Protein AF-A0A7S4DAY1-F1 (afdb_monomer_lite)

Radius of gyration: 30.3 Å; chains: 1; bounding box: 77×39×113 Å

Foldseek 3Di:
DDDDDDDPDDCDDDPDDDPPVVVVVVVVVLVVVLVVLLPPAPVVLVVQLVPDVVSVVSSVPPQVSLCSNCCVQANNDPFQAALQNPHGDPGSSRNSVNVCVQCVVDDSVLRRVLRVVVVVVLVVCVVPPVVLNVFWAGADHPVVQVVVCVVVVHDDDRSVNSNSRHTVGGNDPVVVVVVVVVVVVVVVVVVVVVVVVVD

Secondary structure (DSSP, 8-state):
--PPP----S-------TTHHHHHHHHHHHHHHHHHHTTS-HHHHHHHHHT-HHHHHHHHT-HHHHHHHHHHHT---SS-B-TTSSSBPSSHHHHHHHHHHHTTTS-HHHHHHHHHHHHHHHHHHHHH-HHHHHHBPPPPPHHHHHHHHHHHT-PPPHHHHHHHTT---B--HHHHHHHHHHHHHHHHHHHHHHHHHH-

Sequence (199 aa):
KKPPKGMAEFLDPDPLGGSATNALSVDVHKTSFTQALGFAESRDVVSTMLSHSKIYEVVGNKDSLWQKCLSADFLTLPTPLMPDRATPAASYREAWLAWKQSFSAYAAQDIQLILKAWETLETWAEEHIPAVMESLRPGASEEELDDAEEKLGVEFPPALRLIYRIHDGQDLLVDRLRDAHRGLAAAAAALRAREERVR

pLDDT: mean 84.53, std 17.82, range [29.34, 97.69]

Organism: Heterosigma akashiwo (NCBI:txid2829)

InterPro domains:
  IPR018958 Knr4/Smi1-like domain [PF09346] (139-176)
  IPR037883 Knr4/Smi1-like domain superfamily [SSF160631] (117-172)

Structure (mmCIF, N/CA/C/O backbone):
data_AF-A0A7S4DAY1-F1
#
_entry.id   AF-A0A7S4DAY1-F1
#
loop_
_atom_site.group_PDB
_atom_site.id
_atom_site.type_symbol
_atom_site.label_atom_id
_atom_site.label_alt_id
_atom_site.label_comp_id
_atom_site.label_asym_id
_atom_site.label_entity_id
_atom_site.label_seq_id
_atom_site.pdbx_PDB_ins_code
_atom_site.Cartn_x
_atom_site.Cartn_y
_atom_site.Cartn_z
_atom_site.occupancy
_atom_site.B_iso_or_equiv
_atom_site.auth_seq_id
_atom_site.auth_comp_id
_atom_site.auth_asym_id
_atom_site.auth_atom_id
_atom_site.pdbx_PDB_model_num
ATOM 1 N N . LYS A 1 1 ? -56.769 21.889 61.164 1.00 40.16 1 LYS A N 1
ATOM 2 C CA . LYS A 1 1 ? -55.515 21.442 61.822 1.00 40.16 1 LYS A CA 1
ATOM 3 C C . LYS A 1 1 ? -54.357 21.776 60.892 1.00 40.16 1 LYS A C 1
ATOM 5 O O . LYS A 1 1 ? -54.376 21.333 59.755 1.00 40.16 1 LYS A O 1
ATOM 10 N N . LYS A 1 2 ? -53.444 22.634 61.345 1.00 36.44 2 LYS A N 1
ATOM 11 C CA . LYS A 1 2 ? -52.283 23.173 60.619 1.00 36.44 2 LYS A CA 1
ATOM 12 C C . LYS A 1 2 ? -51.031 22.709 61.384 1.00 36.44 2 LYS A C 1
ATOM 14 O O . LYS A 1 2 ? -51.113 22.739 62.613 1.00 36.44 2 LYS A O 1
ATOM 19 N N . PRO A 1 3 ? -49.928 22.280 60.746 1.00 36.47 3 PRO A N 1
ATOM 20 C CA . PRO A 1 3 ? -48.676 22.043 61.456 1.00 36.47 3 PRO A CA 1
ATOM 21 C C . PRO A 1 3 ? -47.862 23.350 61.593 1.00 36.47 3 PRO A C 1
ATOM 23 O O . PRO A 1 3 ? -48.129 24.317 60.867 1.00 36.47 3 PRO A O 1
ATOM 26 N N . PRO A 1 4 ? -46.938 23.420 62.569 1.00 40.75 4 PRO A N 1
ATOM 27 C CA . PRO A 1 4 ? -46.343 24.666 63.047 1.00 40.75 4 PRO A CA 1
ATOM 28 C C . PRO A 1 4 ? -45.188 25.166 62.166 1.00 40.75 4 PRO A C 1
ATOM 30 O O . PRO A 1 4 ? -44.483 24.389 61.529 1.00 40.75 4 PRO A O 1
ATOM 33 N N . LYS A 1 5 ? -44.991 26.490 62.165 1.00 39.50 5 LYS A N 1
ATOM 34 C CA . LYS A 1 5 ? -43.798 27.171 61.642 1.00 39.50 5 LYS A CA 1
ATOM 35 C C . LYS A 1 5 ? -42.772 27.308 62.768 1.00 39.50 5 LYS A C 1
ATOM 37 O O . LYS A 1 5 ? -43.136 27.814 63.826 1.00 39.50 5 LYS A O 1
ATOM 42 N N . GLY A 1 6 ? -41.514 26.965 62.493 1.00 36.31 6 GLY A N 1
ATOM 43 C CA . GLY A 1 6 ? -40.371 27.424 63.288 1.00 36.31 6 GLY A CA 1
ATOM 44 C C . GLY A 1 6 ? -39.309 26.365 63.562 1.00 36.31 6 GLY A C 1
ATOM 45 O O . GLY A 1 6 ? -39.223 25.885 64.680 1.00 36.31 6 GLY A O 1
ATOM 46 N N . MET A 1 7 ? -38.504 26.039 62.551 1.00 29.34 7 MET A N 1
ATOM 47 C CA . MET A 1 7 ? -37.058 25.806 62.680 1.00 29.34 7 MET A CA 1
ATOM 48 C C . MET A 1 7 ? -36.481 25.838 61.263 1.00 29.34 7 MET A C 1
ATOM 50 O O . MET A 1 7 ? -36.222 24.824 60.628 1.00 29.34 7 MET A O 1
ATOM 54 N N . ALA A 1 8 ? -36.413 27.055 60.725 1.00 42.22 8 ALA A N 1
ATOM 55 C CA . ALA A 1 8 ? -35.468 27.367 59.674 1.00 42.22 8 ALA A CA 1
ATOM 56 C C . ALA A 1 8 ? -34.143 27.643 60.380 1.00 42.22 8 ALA A C 1
ATOM 58 O O . ALA A 1 8 ? -33.992 28.706 60.967 1.00 42.22 8 ALA A O 1
ATOM 59 N N . GLU A 1 9 ? -33.240 26.672 60.376 1.00 43.53 9 GLU A N 1
ATOM 60 C CA . GLU A 1 9 ? -31.802 26.923 60.390 1.00 43.53 9 GLU A CA 1
ATOM 61 C C . GLU A 1 9 ? -31.088 25.631 59.989 1.00 43.53 9 GLU A C 1
ATOM 63 O O . GLU A 1 9 ? -31.425 24.556 60.476 1.00 43.53 9 GLU A O 1
ATOM 68 N N . PHE A 1 10 ? -30.133 25.770 59.070 1.00 40.53 10 PHE A N 1
ATOM 69 C CA . PHE A 1 10 ? -29.390 24.722 58.364 1.00 40.53 10 PHE A CA 1
ATOM 70 C C . PHE A 1 10 ? -30.135 23.953 57.270 1.00 40.53 10 PHE A C 1
ATOM 72 O O . PHE A 1 10 ? -30.477 22.790 57.439 1.00 40.53 10 PHE A O 1
ATOM 79 N N . LEU A 1 11 ? -30.309 24.592 56.110 1.00 35.81 11 LEU A N 1
ATOM 80 C CA . LEU A 1 11 ? -29.918 24.043 54.799 1.00 35.81 11 LEU A CA 1
ATOM 81 C C . LEU A 1 11 ? -30.388 25.004 53.705 1.00 35.81 11 LEU A C 1
ATOM 83 O O . LEU A 1 11 ? -31.489 24.884 53.185 1.00 35.81 11 LEU A O 1
ATOM 87 N N . ASP A 1 12 ? -29.535 25.973 53.393 1.00 35.34 12 ASP A N 1
ATOM 88 C CA . ASP A 1 12 ? -29.400 26.539 52.052 1.00 35.34 12 ASP A CA 1
ATOM 89 C C . ASP A 1 12 ? -28.048 27.264 51.989 1.00 35.34 12 ASP A C 1
ATOM 91 O O . ASP A 1 12 ? -27.651 27.889 52.977 1.00 35.34 12 ASP A O 1
ATOM 95 N N . PRO A 1 13 ? -27.375 27.322 50.836 1.00 45.28 13 PRO A N 1
ATOM 96 C CA . PRO A 1 13 ? -27.235 26.316 49.787 1.00 45.28 13 PRO A CA 1
ATOM 97 C C . PRO A 1 13 ? -25.739 25.985 49.602 1.00 45.28 13 PRO A C 1
ATOM 99 O O . PRO A 1 13 ? -24.899 26.870 49.738 1.00 45.28 13 PRO A O 1
ATOM 102 N N . ASP A 1 14 ? -25.375 24.757 49.227 1.00 35.38 14 ASP A N 1
ATOM 103 C CA . ASP A 1 14 ? -24.086 24.569 48.543 1.00 35.38 14 ASP A CA 1
ATOM 104 C C . ASP A 1 14 ? -24.329 24.776 47.037 1.00 35.38 14 ASP A C 1
ATOM 106 O O . ASP A 1 14 ? -25.031 23.973 46.418 1.00 35.38 14 ASP A O 1
ATOM 110 N N . PRO A 1 15 ? -23.788 25.839 46.406 1.00 39.62 15 PRO A N 1
ATOM 111 C CA . PRO A 1 15 ? -23.958 26.109 44.982 1.00 39.62 15 PRO A CA 1
ATOM 112 C C . PRO A 1 15 ? -22.852 25.456 44.134 1.00 39.62 15 PRO A C 1
ATOM 114 O O . PRO A 1 15 ? -22.575 25.886 43.016 1.00 39.62 15 PRO A O 1
ATOM 117 N N . LEU A 1 16 ? -22.201 24.408 44.638 1.00 40.75 16 LEU A N 1
ATOM 118 C CA . LEU A 1 16 ? -21.058 23.770 43.993 1.00 40.75 16 LEU A CA 1
ATOM 119 C C . LEU A 1 16 ? -21.312 22.266 43.859 1.00 40.75 16 LEU A C 1
ATOM 121 O O . LEU A 1 16 ? -21.130 21.518 44.811 1.00 40.75 16 LEU A O 1
ATOM 125 N N . GLY A 1 17 ? -21.703 21.792 42.670 1.00 37.53 17 GLY A N 1
ATOM 126 C CA . GLY A 1 17 ? -21.622 20.344 42.415 1.00 37.53 17 GLY A CA 1
ATOM 127 C C . GLY A 1 17 ? -22.414 19.745 41.255 1.00 37.53 17 GLY A C 1
ATOM 128 O O . GLY A 1 17 ? -22.205 18.576 40.948 1.00 37.53 17 GLY A O 1
ATOM 129 N N . GLY A 1 18 ? -23.296 20.492 40.586 1.00 37.38 18 GLY A N 1
ATOM 130 C CA . GLY A 1 18 ? -24.222 19.907 39.599 1.00 37.38 18 GLY A CA 1
ATOM 131 C C . GLY A 1 18 ? -23.693 19.711 38.169 1.00 37.38 18 GLY A C 1
ATOM 132 O O . GLY A 1 18 ? -24.344 19.039 37.373 1.00 37.38 18 GLY A O 1
ATOM 133 N N . SER A 1 19 ? -22.542 20.290 37.813 1.00 46.06 19 SER A N 1
ATOM 134 C CA . SER A 1 19 ? -22.058 20.290 36.418 1.00 46.06 19 SER A CA 1
ATOM 135 C C . SER A 1 19 ? -20.856 19.363 36.195 1.00 46.06 19 SER A C 1
ATOM 137 O O . SER A 1 19 ? -20.825 18.598 35.233 1.00 46.06 19 SER A O 1
ATOM 139 N N . ALA A 1 20 ? -19.898 19.349 37.128 1.00 40.53 20 ALA A N 1
ATOM 140 C CA . ALA A 1 20 ? -18.662 18.580 36.973 1.00 40.53 20 ALA A CA 1
ATOM 141 C C . ALA A 1 20 ? -18.867 17.062 37.117 1.00 40.53 20 ALA A C 1
ATOM 143 O O . ALA A 1 20 ? -18.254 16.291 36.390 1.00 40.53 20 ALA A O 1
ATOM 144 N N . THR A 1 21 ? -19.749 16.617 38.013 1.00 40.09 21 THR A N 1
ATOM 145 C CA . THR A 1 21 ? -20.004 15.187 38.272 1.00 40.09 21 THR A CA 1
ATOM 146 C C . THR A 1 21 ? -20.741 14.509 37.117 1.00 40.09 21 THR A C 1
ATOM 148 O O . THR A 1 21 ? -20.373 13.405 36.721 1.00 40.09 21 THR A O 1
ATOM 151 N N . ASN A 1 22 ? -21.716 15.194 36.510 1.00 46.50 22 ASN A N 1
ATOM 152 C CA . ASN A 1 22 ? -22.400 14.717 35.307 1.00 46.50 22 ASN A CA 1
ATOM 153 C C . ASN A 1 22 ? -21.480 14.721 34.082 1.00 46.50 22 ASN A C 1
ATOM 155 O O . ASN A 1 22 ? -21.504 13.762 33.316 1.00 46.50 22 ASN A O 1
ATOM 159 N N . ALA A 1 23 ? -20.644 15.749 33.907 1.00 43.56 23 ALA A N 1
ATOM 160 C CA . ALA A 1 23 ? -19.656 15.776 32.829 1.00 43.56 23 ALA A CA 1
ATOM 161 C C . ALA A 1 23 ? -18.636 14.633 32.972 1.00 43.56 23 ALA A C 1
ATOM 163 O O . ALA 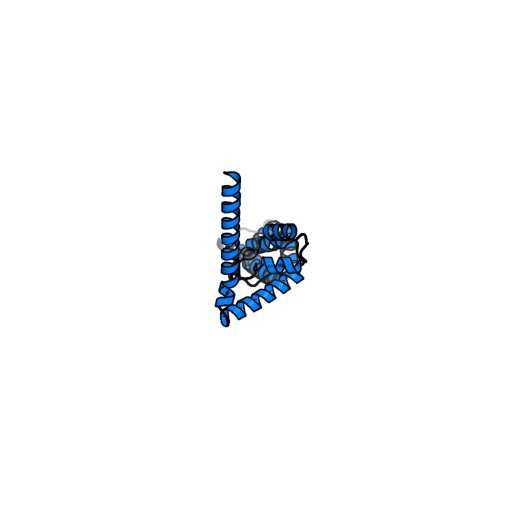A 1 23 ? -18.441 13.870 32.031 1.00 43.56 23 ALA A O 1
ATOM 164 N N . LEU A 1 24 ? -18.082 14.436 34.175 1.00 41.16 24 LEU A N 1
ATOM 165 C CA . LEU A 1 24 ? -17.156 13.340 34.475 1.00 41.16 24 LEU A CA 1
ATOM 166 C C . LEU A 1 24 ? -17.804 11.962 34.277 1.00 41.16 24 LEU A C 1
ATOM 168 O O . LEU A 1 24 ? -17.176 11.084 33.698 1.00 41.16 24 LEU A O 1
ATOM 172 N N . SER A 1 25 ? -19.060 11.760 34.695 1.00 47.97 25 SER A N 1
ATOM 173 C CA . SER A 1 25 ? -19.789 10.505 34.455 1.00 47.97 25 SER A CA 1
ATOM 174 C C . SER A 1 25 ? -19.999 10.258 32.959 1.00 47.97 25 SER A C 1
ATOM 176 O O . SER A 1 25 ? -19.663 9.185 32.460 1.00 47.97 25 SER A O 1
ATOM 178 N N . VAL A 1 26 ? -20.477 11.260 32.218 1.00 60.34 26 VAL A N 1
ATOM 179 C CA . VAL A 1 26 ? -20.685 11.172 30.766 1.00 60.34 26 VAL A CA 1
ATOM 180 C C . VAL A 1 26 ? -19.369 10.900 30.030 1.00 60.34 26 VAL A C 1
ATOM 182 O O . VAL A 1 26 ? -19.345 10.087 29.106 1.00 60.34 26 VAL A O 1
ATOM 185 N N . ASP A 1 27 ? -18.264 11.512 30.449 1.00 62.62 27 ASP A N 1
ATOM 186 C CA . ASP A 1 27 ? -16.951 11.320 29.831 1.00 62.62 27 ASP A CA 1
ATOM 187 C C . ASP A 1 27 ? -16.312 9.969 30.188 1.00 62.62 27 ASP A C 1
ATOM 189 O O . ASP A 1 27 ? -15.689 9.336 29.327 1.00 62.62 27 ASP A O 1
ATOM 193 N N . VAL A 1 28 ? -16.544 9.452 31.400 1.00 62.88 28 VAL A N 1
ATOM 194 C CA . VAL A 1 28 ? -16.190 8.072 31.770 1.00 62.88 28 VAL A CA 1
ATOM 195 C C . VAL A 1 28 ? -16.985 7.077 30.921 1.00 62.88 28 VAL A C 1
ATOM 197 O O . VAL A 1 28 ? -16.392 6.165 30.347 1.00 62.88 28 VAL A O 1
ATOM 200 N N . HIS A 1 29 ? -18.292 7.287 30.731 1.00 75.06 29 HIS A N 1
ATOM 201 C CA . HIS A 1 29 ? -19.118 6.421 29.883 1.00 75.06 29 HIS A CA 1
ATOM 202 C C . HIS A 1 29 ? -18.681 6.442 28.409 1.00 75.06 29 HIS A C 1
ATOM 204 O O . HIS A 1 29 ? -18.592 5.379 27.795 1.00 75.06 29 HIS A O 1
ATOM 210 N N . LYS A 1 30 ? -18.333 7.610 27.846 1.00 78.12 30 LYS A N 1
ATOM 211 C CA . LYS A 1 30 ? -17.757 7.712 26.48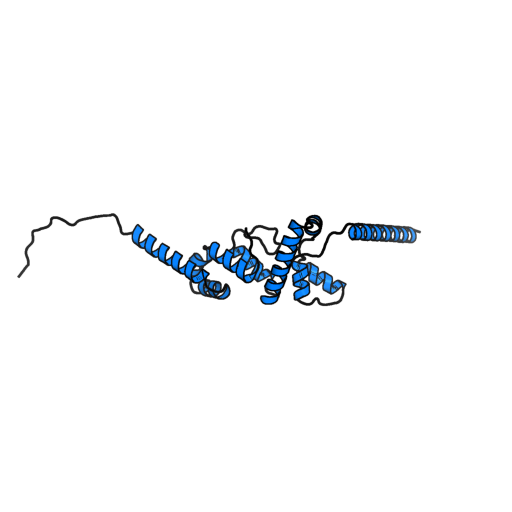7 1.00 78.12 30 LYS A CA 1
ATOM 212 C C . LYS A 1 30 ? -16.429 6.961 26.373 1.00 78.12 30 LYS A C 1
ATOM 214 O O . LYS A 1 30 ? -16.171 6.281 25.378 1.00 78.12 30 LYS A O 1
ATOM 219 N N . THR A 1 31 ? -15.580 7.073 27.391 1.00 81.25 31 THR A N 1
ATOM 220 C CA . THR A 1 31 ? -14.265 6.425 27.402 1.00 81.25 31 THR A CA 1
ATOM 221 C C . THR A 1 31 ? -14.402 4.907 27.479 1.00 81.25 31 THR A C 1
ATOM 223 O O . THR A 1 31 ? -13.838 4.212 26.639 1.00 81.25 31 THR A O 1
ATOM 226 N N . SER A 1 32 ? -15.210 4.381 28.402 1.00 84.50 32 SER A N 1
ATOM 227 C CA . SER A 1 32 ? -15.475 2.939 28.498 1.00 84.50 32 SER A CA 1
ATOM 228 C C . SER A 1 32 ? -16.139 2.388 27.235 1.00 84.50 32 SER A C 1
ATOM 230 O O . SER A 1 32 ? -15.778 1.309 26.773 1.00 84.50 32 SER A O 1
ATOM 232 N N . PHE A 1 33 ? -17.059 3.143 26.630 1.00 87.31 33 PHE A N 1
ATOM 233 C CA . PHE A 1 33 ? -17.697 2.764 25.370 1.00 87.31 33 PHE A CA 1
ATOM 234 C C . PHE A 1 33 ? -16.687 2.646 24.218 1.00 87.31 33 PHE A C 1
ATOM 236 O O . PHE A 1 33 ? -16.634 1.621 23.542 1.00 87.31 33 PHE A O 1
ATOM 243 N N . THR A 1 34 ? -15.833 3.655 24.020 1.00 86.31 34 THR A N 1
ATOM 244 C CA . THR A 1 34 ? -14.796 3.604 22.970 1.00 86.31 34 THR A CA 1
ATOM 245 C C . THR A 1 34 ? -13.722 2.548 23.244 1.00 86.31 34 THR A C 1
ATOM 247 O O . THR A 1 34 ? -13.189 1.967 22.302 1.00 86.31 34 THR A O 1
ATOM 250 N N . GLN A 1 35 ? -13.427 2.248 24.512 1.00 87.00 35 GLN A N 1
ATOM 251 C CA . GLN A 1 35 ? -12.557 1.129 24.886 1.00 87.00 35 GLN A CA 1
ATOM 252 C C . GLN A 1 35 ? -13.181 -0.224 24.537 1.00 87.00 35 GLN A C 1
ATOM 254 O O . GLN A 1 35 ? -12.479 -1.075 23.997 1.00 87.00 35 GLN A O 1
ATOM 259 N N . ALA A 1 36 ? -14.480 -0.409 24.792 1.00 89.00 36 ALA A N 1
ATOM 260 C CA . ALA A 1 36 ? -15.200 -1.628 24.427 1.00 89.00 36 ALA A CA 1
ATOM 261 C C . ALA A 1 36 ? -15.195 -1.852 22.907 1.00 89.00 36 ALA A C 1
ATOM 263 O O . ALA A 1 36 ? -14.907 -2.954 22.448 1.00 89.00 36 ALA A O 1
ATOM 264 N N . LEU A 1 37 ? -15.405 -0.789 22.122 1.00 89.88 37 LEU A N 1
ATOM 265 C CA . LEU A 1 37 ? -15.274 -0.843 20.661 1.00 89.88 37 LEU A CA 1
ATOM 266 C C . LEU A 1 37 ? -13.850 -1.154 20.190 1.00 89.88 37 LEU A C 1
ATOM 268 O O . LEU A 1 37 ? -13.673 -1.663 19.093 1.00 89.88 37 LEU A O 1
ATOM 272 N N . GLY A 1 38 ? -12.836 -0.916 21.021 1.00 88.69 38 GLY A N 1
ATOM 273 C CA . GLY A 1 38 ? -11.459 -1.304 20.728 1.00 88.69 38 GLY A CA 1
ATOM 274 C C . GLY A 1 38 ? -11.217 -2.816 20.659 1.00 88.69 38 GLY A C 1
ATOM 275 O O . GLY A 1 38 ? -10.113 -3.200 20.281 1.00 88.69 38 GLY A O 1
ATOM 276 N N . PHE A 1 39 ? -12.199 -3.643 21.036 1.00 88.94 39 PHE A N 1
ATOM 277 C CA . PHE A 1 39 ? -12.190 -5.102 20.870 1.00 88.94 39 PHE A CA 1
ATOM 278 C C . PHE A 1 39 ? -13.049 -5.582 19.693 1.00 88.94 39 PHE A C 1
ATOM 280 O O . PHE A 1 39 ? -13.050 -6.773 19.394 1.00 88.94 39 PHE A O 1
ATOM 287 N N . ALA A 1 40 ? -13.811 -4.684 19.069 1.00 89.69 40 ALA A N 1
ATOM 288 C CA . ALA A 1 40 ? -14.684 -5.011 17.954 1.00 89.69 40 ALA A CA 1
ATOM 289 C C . ALA A 1 40 ? -13.916 -4.978 16.625 1.00 89.69 40 ALA A C 1
ATOM 291 O O . ALA A 1 40 ? -12.891 -4.303 16.500 1.00 89.69 40 ALA A O 1
ATOM 292 N N . GLU A 1 41 ? -14.431 -5.685 15.620 1.00 89.88 41 GLU A N 1
ATOM 293 C CA . GLU A 1 41 ? -13.900 -5.593 14.261 1.00 89.88 41 GLU A CA 1
ATOM 294 C C . GLU A 1 41 ? -14.176 -4.207 13.665 1.00 89.88 41 GLU A C 1
ATOM 296 O O . GLU A 1 41 ? -15.147 -3.530 14.022 1.00 89.88 41 GLU A O 1
ATOM 301 N N . SER A 1 42 ? -13.355 -3.793 12.698 1.00 91.12 42 SER A N 1
ATOM 302 C CA . SER A 1 42 ? -13.503 -2.508 12.004 1.00 91.12 42 SER A CA 1
ATOM 303 C C . SER A 1 42 ? -14.917 -2.318 11.434 1.00 91.12 42 SER A C 1
ATOM 305 O O . SER A 1 42 ? -15.500 -1.238 11.544 1.00 91.12 42 SER A O 1
ATOM 307 N N . ARG A 1 43 ? -15.529 -3.390 10.913 1.00 90.62 43 ARG A N 1
ATOM 308 C CA . ARG A 1 43 ? -16.919 -3.399 10.429 1.00 90.62 43 ARG A CA 1
ATOM 309 C C . ARG A 1 43 ? -17.928 -3.013 11.513 1.00 90.62 43 ARG A C 1
ATOM 311 O O . ARG A 1 43 ? -18.823 -2.209 11.250 1.00 90.62 43 ARG A O 1
ATOM 318 N N . ASP A 1 44 ? -17.792 -3.568 12.711 1.00 91.75 44 ASP A N 1
ATOM 319 C CA . ASP A 1 44 ? -18.711 -3.322 13.825 1.00 91.75 44 ASP A CA 1
ATOM 320 C C . ASP A 1 44 ? -18.528 -1.918 14.398 1.00 91.75 44 ASP A C 1
ATOM 322 O O . ASP A 1 44 ? -19.509 -1.258 14.756 1.00 91.75 44 ASP A O 1
ATOM 326 N N . VAL A 1 45 ? -17.287 -1.419 14.414 1.00 91.69 45 VAL A N 1
ATOM 327 C CA . VAL A 1 45 ? -16.979 -0.026 14.758 1.00 91.69 45 VAL A CA 1
ATOM 328 C C . VAL A 1 45 ? -17.702 0.926 13.805 1.00 91.69 45 VAL A C 1
ATOM 330 O O . VAL A 1 45 ? -18.402 1.834 14.262 1.00 91.69 45 VAL A O 1
ATOM 333 N N . VAL A 1 46 ? -17.608 0.697 12.490 1.00 91.25 46 VAL A N 1
ATOM 334 C CA . VAL A 1 46 ? -18.308 1.518 11.489 1.00 91.25 46 VAL A CA 1
ATOM 335 C C . VAL A 1 46 ? -19.825 1.390 11.616 1.00 91.25 46 VAL A C 1
ATOM 337 O O . VAL A 1 46 ? -20.520 2.405 11.631 1.00 91.25 46 VAL A O 1
ATOM 340 N N . SER A 1 47 ? -20.356 0.174 11.758 1.00 89.88 47 SER A N 1
ATOM 341 C CA . SER A 1 47 ? -21.799 -0.042 11.923 1.00 89.88 47 SER A CA 1
ATOM 342 C C . SER A 1 47 ? -22.341 0.690 13.155 1.00 89.88 47 SER A C 1
ATOM 344 O O . SER A 1 47 ? -23.377 1.354 13.095 1.00 89.88 47 SER A O 1
ATOM 346 N N . THR A 1 48 ? -21.610 0.631 14.268 1.00 88.25 48 THR A N 1
ATOM 347 C CA . THR A 1 48 ? -21.965 1.332 15.505 1.00 88.25 48 THR A CA 1
ATOM 348 C C . THR A 1 48 ? -21.899 2.845 15.321 1.00 88.25 48 THR A C 1
ATOM 350 O O . THR A 1 48 ? -22.819 3.553 15.730 1.00 88.25 48 THR A O 1
ATOM 353 N N . MET A 1 49 ? -20.860 3.351 14.653 1.00 89.06 49 MET A N 1
ATOM 354 C CA . MET A 1 49 ? -20.706 4.774 14.336 1.00 89.06 49 MET A CA 1
ATOM 355 C C . MET A 1 49 ? -21.906 5.318 13.546 1.00 89.06 49 MET A C 1
ATOM 357 O O . MET A 1 49 ? -22.383 6.414 13.829 1.00 89.06 49 MET A O 1
ATOM 361 N N . LEU A 1 50 ? -22.419 4.551 12.581 1.00 88.06 50 LEU A N 1
ATOM 362 C CA . LEU A 1 50 ? -23.521 4.967 11.707 1.00 88.06 50 LEU A CA 1
ATOM 363 C C . LEU A 1 50 ? -24.911 4.855 12.355 1.00 88.06 50 LEU A C 1
ATOM 365 O O . LEU A 1 50 ? -25.884 5.359 11.801 1.00 88.06 50 LEU A O 1
ATOM 369 N N . SER A 1 51 ? -25.019 4.230 13.529 1.00 88.25 51 SER A N 1
ATOM 370 C CA . SER A 1 51 ? -26.308 4.009 14.196 1.00 88.25 51 SER A CA 1
ATOM 371 C C . SER A 1 51 ? -26.943 5.284 14.765 1.00 88.25 51 SER A C 1
ATOM 373 O O . SER A 1 51 ? -28.167 5.374 14.861 1.00 88.25 51 SER A O 1
ATOM 375 N N . HIS A 1 52 ? -26.135 6.275 15.163 1.00 88.50 52 HIS A N 1
ATOM 376 C CA . HIS A 1 52 ? -26.626 7.483 15.826 1.00 88.50 52 HIS A CA 1
ATOM 377 C C . HIS A 1 52 ? -25.631 8.651 15.709 1.00 88.50 52 HIS A C 1
ATOM 379 O O . HIS A 1 52 ? -24.438 8.476 15.936 1.00 88.50 52 HIS A O 1
ATOM 385 N N . SER A 1 53 ? -26.112 9.880 15.482 1.00 87.38 53 SER A N 1
ATOM 386 C CA . SER A 1 53 ? -25.270 11.081 15.277 1.00 87.38 53 SER A CA 1
ATOM 387 C C . SER A 1 53 ? -24.293 11.381 16.425 1.00 87.38 53 SER A C 1
ATOM 389 O O . SER A 1 53 ? -23.109 11.597 16.207 1.00 87.38 53 SER A O 1
ATOM 391 N N . LYS A 1 54 ? -24.757 11.329 17.678 1.00 85.94 54 LYS A N 1
ATOM 392 C CA . LYS A 1 54 ? -23.875 11.478 18.854 1.00 85.94 54 LYS A CA 1
ATOM 393 C C . LYS A 1 54 ? -22.789 10.396 18.943 1.00 85.94 54 LYS A C 1
ATOM 395 O O . LYS A 1 54 ? -21.680 10.683 19.378 1.00 85.94 54 LYS A O 1
ATOM 400 N N . ILE A 1 55 ? -23.101 9.157 18.552 1.00 85.75 55 ILE A N 1
ATOM 401 C CA . ILE A 1 55 ? -22.125 8.057 18.534 1.00 85.75 55 ILE A CA 1
ATOM 402 C C . ILE A 1 55 ? -21.127 8.285 17.400 1.00 85.75 55 ILE A C 1
ATOM 404 O O . ILE A 1 55 ? -19.933 8.090 17.605 1.00 85.75 55 ILE A O 1
ATOM 408 N N . TYR A 1 56 ? -21.596 8.776 16.251 1.00 87.19 56 TYR A N 1
ATOM 409 C CA . TYR A 1 56 ? -20.744 9.160 15.133 1.00 87.19 56 TYR A 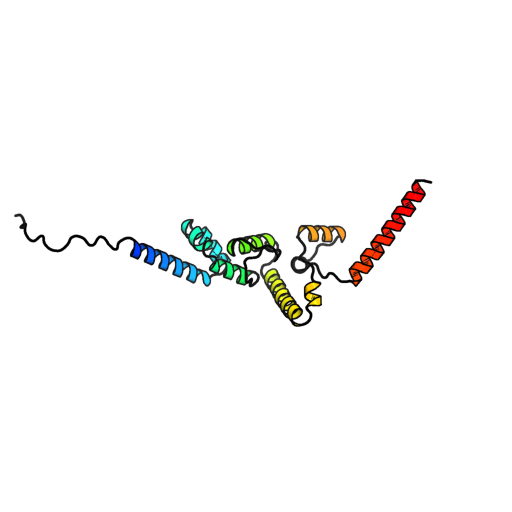CA 1
ATOM 410 C C . TYR A 1 56 ? -19.656 10.151 15.556 1.00 87.19 56 TYR A C 1
ATOM 412 O O . TYR A 1 56 ? -18.488 9.923 15.265 1.00 87.19 56 TYR A O 1
ATOM 420 N N . GLU A 1 57 ? -20.008 11.204 16.297 1.00 87.88 57 GLU A N 1
ATOM 421 C CA . GLU A 1 57 ? -19.029 12.179 16.795 1.00 87.88 57 GLU A CA 1
ATOM 422 C C . GLU A 1 57 ? -18.052 11.560 17.805 1.00 87.88 57 GLU A C 1
ATOM 424 O O . GLU A 1 57 ? -16.843 11.756 17.701 1.00 87.88 57 GLU A O 1
ATOM 429 N N . VAL A 1 58 ? -18.551 10.781 18.772 1.00 88.75 58 VAL A N 1
ATOM 430 C CA . VAL A 1 58 ? -17.710 10.174 19.821 1.00 88.75 58 VAL A CA 1
ATOM 431 C C . VAL A 1 58 ? -16.724 9.156 19.243 1.00 88.75 58 VAL A C 1
ATOM 433 O O . VAL A 1 58 ? -15.545 9.179 19.591 1.00 88.75 58 VAL A O 1
ATOM 436 N N . VAL A 1 59 ? -17.193 8.267 18.366 1.00 88.62 59 VAL A N 1
ATOM 437 C CA . VAL A 1 59 ? -16.371 7.233 17.718 1.00 88.62 59 VAL A CA 1
ATOM 438 C C . VAL A 1 59 ? -15.477 7.858 16.650 1.00 88.62 59 VAL A C 1
ATOM 440 O O . VAL A 1 59 ? -14.292 7.544 16.573 1.00 88.62 59 VAL A O 1
ATOM 443 N N . GLY A 1 60 ? -16.014 8.785 15.855 1.00 87.12 60 GLY A N 1
ATOM 444 C CA . GLY A 1 60 ? -15.293 9.471 14.786 1.00 87.12 60 GLY A CA 1
ATOM 445 C C . GLY A 1 60 ? -14.114 10.300 15.291 1.00 87.12 60 GLY A C 1
ATOM 446 O O . GLY A 1 60 ? -13.050 10.257 14.685 1.00 87.12 60 GLY A O 1
ATOM 447 N N . ASN A 1 61 ? -14.263 10.980 16.431 1.00 89.19 61 ASN A N 1
ATOM 448 C CA . ASN A 1 61 ? -13.200 11.809 17.011 1.00 89.19 61 ASN A CA 1
ATOM 449 C C . ASN A 1 61 ? -12.158 11.003 17.807 1.00 89.19 61 ASN A C 1
ATOM 451 O O . ASN A 1 61 ? -11.158 11.562 18.262 1.00 89.19 61 ASN A O 1
ATOM 455 N N . LYS A 1 62 ? -12.368 9.697 18.018 1.00 91.75 62 LYS A N 1
ATOM 456 C CA . LYS A 1 62 ? -11.446 8.858 18.792 1.00 91.75 62 LYS A CA 1
ATOM 457 C C . LYS A 1 62 ? -10.377 8.238 17.893 1.00 91.75 62 LYS A C 1
ATOM 459 O O . LYS A 1 62 ? -10.452 7.069 17.533 1.00 91.75 62 LYS A O 1
ATOM 464 N N . ASP A 1 63 ? -9.340 9.008 17.588 1.00 91.88 63 ASP A N 1
ATOM 465 C CA . ASP A 1 63 ? -8.330 8.629 16.588 1.00 91.88 63 ASP A CA 1
ATOM 466 C C . ASP A 1 63 ? -7.562 7.332 16.919 1.00 91.88 63 ASP A C 1
ATOM 468 O O . ASP A 1 63 ? -7.307 6.509 16.045 1.00 91.88 63 ASP A O 1
ATOM 472 N N . SER A 1 64 ? -7.313 7.055 18.205 1.00 91.69 64 SER A N 1
ATOM 473 C CA . SER A 1 64 ? -6.679 5.803 18.656 1.00 91.69 64 SER A CA 1
ATOM 474 C C . SER A 1 64 ? -7.473 4.539 18.294 1.00 91.69 64 SER A C 1
ATOM 476 O O . SER A 1 64 ? -6.909 3.450 18.227 1.00 91.69 64 SER A O 1
ATOM 478 N N . LEU A 1 65 ? -8.797 4.652 18.131 1.00 93.00 65 LEU A N 1
ATOM 479 C CA . LEU A 1 65 ? -9.642 3.538 17.693 1.00 93.00 65 LEU A CA 1
ATOM 480 C C . LEU A 1 65 ? -9.447 3.276 16.195 1.00 93.00 65 LEU A C 1
ATOM 482 O O . LEU A 1 65 ? -9.328 2.126 15.779 1.00 93.00 65 LEU A O 1
ATOM 486 N N . TRP A 1 66 ? -9.351 4.340 15.398 1.00 94.31 66 TRP A N 1
ATOM 487 C CA . TRP A 1 66 ? -9.112 4.249 13.959 1.00 94.31 66 TRP A CA 1
ATOM 488 C C . TRP A 1 66 ? -7.693 3.801 13.630 1.00 94.31 66 TRP A C 1
ATOM 490 O O . TRP A 1 66 ? -7.522 3.027 12.696 1.00 94.31 66 TRP A O 1
ATOM 500 N N . GLN A 1 67 ? -6.700 4.177 14.443 1.00 94.62 67 GLN A N 1
ATOM 501 C CA . GLN A 1 67 ? -5.347 3.625 14.347 1.00 94.62 67 GLN A CA 1
ATOM 502 C C . GLN A 1 67 ? -5.366 2.094 14.459 1.00 94.62 67 GLN A C 1
ATOM 504 O O . GLN A 1 67 ? -4.765 1.406 13.639 1.00 94.62 67 GLN A O 1
ATOM 509 N N . LYS A 1 68 ? -6.116 1.552 15.432 1.00 92.88 68 LYS A N 1
ATOM 510 C CA . LYS A 1 68 ? -6.290 0.100 15.578 1.00 92.88 68 LYS A CA 1
ATOM 511 C C . LYS A 1 68 ? -6.990 -0.517 14.371 1.00 92.88 68 LYS A C 1
ATOM 513 O O . LYS A 1 68 ? -6.525 -1.534 13.870 1.00 92.88 68 LYS A O 1
ATOM 518 N N . CYS A 1 69 ? -8.068 0.103 13.885 1.00 93.56 69 CYS A N 1
ATOM 519 C CA . CYS A 1 69 ? -8.783 -0.377 12.698 1.00 93.56 69 CYS A CA 1
ATOM 520 C C . CYS A 1 69 ? -7.870 -0.412 11.462 1.00 93.56 69 CYS A C 1
ATOM 522 O O . CYS A 1 69 ? -7.890 -1.387 10.721 1.00 93.56 69 CYS A O 1
ATOM 524 N N . LEU A 1 70 ? -7.033 0.612 11.270 1.00 93.75 70 LEU A N 1
ATOM 525 C CA . LEU A 1 70 ? -6.049 0.670 10.187 1.00 93.75 70 LEU A CA 1
ATOM 526 C C . LEU A 1 70 ? -4.992 -0.425 10.317 1.00 93.75 70 LEU A C 1
ATOM 528 O O . LEU A 1 70 ? -4.740 -1.125 9.341 1.00 93.75 70 LEU A O 1
ATOM 532 N N . SER A 1 71 ? -4.456 -0.640 11.521 1.00 91.94 71 SER A N 1
ATOM 533 C CA . SER A 1 71 ? -3.497 -1.725 11.764 1.00 91.94 71 SER A CA 1
ATOM 534 C C . SER A 1 71 ? -4.088 -3.123 11.588 1.00 91.94 71 SER A C 1
ATOM 536 O O . SER A 1 71 ? -3.385 -4.029 11.157 1.00 91.94 71 SER A O 1
ATOM 538 N N . ALA A 1 72 ? -5.371 -3.307 11.911 1.00 91.25 72 ALA A N 1
ATOM 539 C CA . ALA A 1 72 ? -6.042 -4.597 11.795 1.00 91.25 72 ALA A CA 1
ATOM 540 C C . ALA A 1 72 ? -6.410 -4.927 10.342 1.00 91.25 72 ALA A C 1
ATOM 542 O O . ALA A 1 72 ? -6.286 -6.074 9.920 1.00 91.25 72 ALA A O 1
ATOM 543 N N . ASP A 1 73 ? -6.864 -3.931 9.580 1.00 91.25 73 ASP A N 1
ATOM 544 C CA . ASP A 1 73 ? -7.320 -4.133 8.205 1.00 91.25 73 ASP A CA 1
ATOM 545 C C . ASP A 1 73 ? -6.171 -4.092 7.184 1.00 91.25 73 ASP A C 1
ATOM 547 O O . ASP A 1 73 ? -6.274 -4.752 6.152 1.00 91.25 73 ASP A O 1
ATOM 551 N N . PHE A 1 74 ? -5.106 -3.326 7.452 1.00 92.38 74 PHE A N 1
ATOM 552 C CA . PHE A 1 74 ? -4.057 -3.010 6.479 1.00 92.38 74 PHE A CA 1
ATOM 553 C C . PHE A 1 74 ? -2.641 -3.176 7.050 1.00 92.38 74 PHE A C 1
ATOM 555 O O . PHE A 1 74 ? -2.053 -4.246 6.925 1.00 92.38 74 PHE A O 1
ATOM 562 N N . LEU A 1 75 ? -2.087 -2.114 7.645 1.00 88.38 75 LEU A N 1
ATOM 563 C CA . LEU A 1 75 ? -0.696 -2.013 8.091 1.00 88.38 75 LEU A CA 1
ATOM 564 C C . LEU A 1 75 ? -0.592 -1.220 9.387 1.00 88.38 75 LEU A C 1
ATOM 566 O O . LEU A 1 75 ? -1.360 -0.285 9.637 1.00 88.38 75 LEU A O 1
ATOM 570 N N . THR A 1 76 ? 0.418 -1.554 10.187 1.00 88.88 76 THR A N 1
ATOM 571 C CA . THR A 1 76 ? 0.729 -0.797 11.398 1.00 88.88 76 THR A CA 1
ATOM 572 C C . THR A 1 76 ? 1.585 0.407 11.034 1.00 88.88 76 THR A C 1
ATOM 574 O O . THR A 1 76 ? 2.797 0.305 10.887 1.00 88.88 76 THR A O 1
ATOM 577 N N . LEU A 1 77 ? 0.946 1.567 10.899 1.00 85.50 77 LEU A N 1
ATOM 578 C CA . LEU A 1 77 ? 1.635 2.813 10.577 1.00 85.50 77 LEU A CA 1
ATOM 579 C C . LEU A 1 77 ? 1.857 3.661 11.844 1.00 85.50 77 LEU A C 1
ATOM 581 O O . LEU A 1 77 ? 0.927 3.816 12.644 1.00 85.50 77 LEU A O 1
ATOM 585 N N . PRO A 1 78 ? 3.065 4.226 12.046 1.00 85.75 78 PRO A N 1
ATOM 586 C CA . PRO A 1 78 ? 3.362 5.087 13.194 1.00 85.75 78 PRO A CA 1
ATOM 587 C C . PRO A 1 78 ? 2.699 6.468 13.085 1.00 85.75 78 PRO A C 1
ATOM 589 O O . PRO A 1 78 ? 2.494 7.143 14.097 1.00 85.75 78 PRO A O 1
ATOM 592 N N . THR A 1 79 ? 2.362 6.884 11.865 1.00 91.88 79 THR A N 1
ATOM 593 C CA . THR A 1 79 ? 1.644 8.117 11.537 1.00 91.88 79 THR A CA 1
ATOM 594 C C . THR A 1 79 ? 0.516 7.812 10.547 1.00 91.88 79 THR A C 1
ATOM 596 O O . THR A 1 79 ? 0.597 6.831 9.803 1.00 91.88 79 THR A O 1
ATOM 599 N N . PRO A 1 80 ? -0.560 8.619 10.515 1.00 92.94 80 PRO A N 1
ATOM 600 C CA . PRO A 1 80 ? -1.627 8.427 9.544 1.00 92.94 80 PRO A CA 1
ATOM 601 C C . PRO A 1 80 ? -1.131 8.836 8.152 1.00 92.94 80 PRO A C 1
ATOM 603 O O . PRO A 1 80 ? -0.880 10.013 7.898 1.00 92.94 80 PRO A O 1
ATOM 606 N N . LEU A 1 81 ? -0.982 7.864 7.253 1.00 94.31 81 LEU A N 1
ATOM 607 C CA . LEU A 1 81 ? -0.576 8.080 5.863 1.00 94.31 81 LEU A CA 1
ATOM 608 C C . LEU A 1 81 ? -1.706 7.691 4.911 1.00 94.31 81 LEU A C 1
ATOM 610 O O . LEU A 1 81 ? -2.500 6.790 5.194 1.00 94.31 81 LEU A O 1
ATOM 614 N N . MET A 1 82 ? -1.756 8.358 3.765 1.00 93.44 82 MET A N 1
ATOM 615 C CA . MET A 1 82 ? -2.617 8.006 2.643 1.00 93.44 82 MET A CA 1
ATOM 616 C C . MET A 1 82 ? -2.187 6.665 2.018 1.00 93.44 82 MET A C 1
ATOM 618 O O . MET A 1 82 ? -1.121 6.137 2.348 1.00 93.44 82 MET A O 1
ATOM 622 N N . PRO A 1 83 ? -3.007 6.072 1.130 1.00 90.88 83 PRO A N 1
ATOM 623 C CA . PRO A 1 83 ? -2.691 4.793 0.485 1.00 90.88 83 PRO A CA 1
ATOM 624 C C . PRO A 1 83 ? -1.395 4.802 -0.334 1.00 90.88 83 PRO A C 1
ATOM 626 O O . PRO A 1 83 ? -0.829 3.744 -0.577 1.00 90.88 83 PRO A O 1
ATOM 629 N N . ASP A 1 84 ? -0.918 5.985 -0.730 1.00 87.69 84 ASP A N 1
ATOM 630 C CA . ASP A 1 84 ? 0.378 6.192 -1.388 1.00 87.69 84 ASP A CA 1
ATOM 631 C C . ASP A 1 84 ? 1.585 5.998 -0.447 1.00 87.69 84 ASP A C 1
ATOM 633 O O . ASP A 1 84 ? 2.727 6.034 -0.899 1.00 87.69 84 ASP A O 1
ATOM 637 N N . ARG A 1 85 ? 1.342 5.814 0.862 1.00 86.06 85 ARG A N 1
ATOM 638 C CA . ARG A 1 85 ? 2.343 5.655 1.933 1.00 86.06 85 ARG A CA 1
ATOM 639 C C . ARG A 1 85 ? 3.359 6.802 2.021 1.00 86.06 85 ARG A C 1
ATOM 641 O O . ARG A 1 85 ? 4.377 6.663 2.695 1.00 86.06 85 ARG A O 1
ATOM 648 N N . ALA A 1 86 ? 3.068 7.943 1.401 1.00 86.12 86 ALA A N 1
ATOM 649 C CA . ALA A 1 86 ? 3.950 9.104 1.342 1.00 86.12 86 ALA A CA 1
ATOM 650 C C . ALA A 1 86 ? 3.260 10.361 1.880 1.00 86.12 86 ALA A C 1
ATOM 652 O O . ALA A 1 86 ? 3.876 11.156 2.594 1.00 86.12 86 ALA A O 1
ATOM 653 N N . THR A 1 87 ? 1.973 10.533 1.581 1.00 91.56 87 THR A N 1
ATOM 654 C CA . THR A 1 87 ? 1.220 11.724 1.965 1.00 91.56 87 THR A CA 1
ATOM 655 C C . THR A 1 87 ? 0.628 11.560 3.369 1.00 91.56 87 THR A C 1
ATOM 657 O O . THR A 1 87 ? -0.123 10.614 3.607 1.00 91.56 87 THR A O 1
ATOM 660 N N . PRO A 1 88 ? 0.900 12.471 4.321 1.00 93.75 88 PRO A N 1
ATOM 661 C CA . PRO A 1 88 ? 0.249 12.449 5.628 1.00 93.75 88 PRO A CA 1
ATOM 662 C C . PRO A 1 88 ? -1.250 12.757 5.533 1.00 93.75 88 PRO A C 1
ATOM 664 O O . PRO A 1 88 ? -1.654 13.690 4.840 1.00 93.75 88 PRO A O 1
ATOM 667 N N . ALA A 1 89 ? -2.069 12.016 6.276 1.00 93.44 89 ALA A N 1
ATOM 668 C CA . ALA A 1 89 ? -3.486 12.311 6.475 1.00 93.44 89 ALA A CA 1
ATOM 669 C C . ALA A 1 89 ? -3.706 13.139 7.749 1.00 93.44 89 ALA A C 1
ATOM 671 O O . ALA A 1 89 ? -2.877 13.128 8.661 1.00 93.44 89 ALA A O 1
ATOM 672 N N . ALA A 1 90 ? -4.835 13.848 7.851 1.00 93.56 90 ALA A N 1
ATOM 673 C CA . ALA A 1 90 ? -5.116 14.681 9.020 1.00 93.56 90 ALA A CA 1
ATOM 674 C C . ALA A 1 90 ? -5.488 13.854 10.266 1.00 93.56 90 ALA A C 1
ATOM 676 O O . ALA A 1 90 ? -5.392 14.351 11.387 1.00 93.56 90 ALA A O 1
ATOM 677 N N . SER A 1 91 ? -5.932 12.605 10.083 1.00 94.19 91 SER A N 1
ATOM 678 C CA . SER A 1 91 ? -6.292 11.672 11.162 1.00 94.19 91 SER A CA 1
ATOM 679 C C . SER A 1 91 ? -6.174 10.214 10.707 1.00 94.19 91 SER A C 1
ATOM 681 O O . SER A 1 91 ? -6.260 9.925 9.509 1.00 94.19 91 SER A O 1
ATOM 683 N N . TYR A 1 92 ? -6.054 9.269 11.645 1.00 94.75 92 TYR A N 1
ATOM 684 C CA . TYR A 1 92 ? -6.112 7.835 11.328 1.00 94.75 92 TYR A CA 1
ATOM 685 C C . TYR A 1 92 ? -7.464 7.425 10.749 1.00 94.75 92 TYR A C 1
ATOM 687 O O . TYR A 1 92 ? -7.532 6.496 9.948 1.00 94.75 92 TYR A O 1
ATOM 695 N N . ARG A 1 93 ? -8.544 8.119 11.119 1.00 94.12 93 ARG A N 1
ATOM 696 C CA . ARG A 1 93 ? -9.866 7.903 10.518 1.00 94.12 93 ARG A CA 1
ATOM 697 C C . ARG A 1 93 ? -9.877 8.219 9.027 1.00 94.12 93 ARG A C 1
ATOM 699 O O . ARG A 1 93 ? -10.410 7.442 8.240 1.00 94.12 93 ARG A O 1
ATOM 706 N N . GLU A 1 94 ? -9.329 9.371 8.655 1.00 94.62 94 GLU A N 1
ATOM 707 C CA . GLU A 1 94 ? -9.240 9.791 7.257 1.00 94.62 94 GLU A CA 1
ATOM 708 C C . GLU A 1 94 ? -8.354 8.836 6.458 1.00 94.62 94 GLU A C 1
ATOM 710 O O . GLU A 1 94 ? -8.780 8.363 5.406 1.00 94.62 94 GLU A O 1
ATOM 715 N N . ALA A 1 95 ? -7.190 8.469 7.006 1.00 95.81 95 ALA A N 1
ATOM 716 C CA . ALA A 1 95 ? -6.336 7.443 6.421 1.00 95.81 95 ALA A CA 1
ATOM 717 C C . ALA A 1 95 ? -7.115 6.133 6.217 1.00 95.81 95 ALA A C 1
ATOM 719 O O . ALA A 1 95 ? -7.205 5.643 5.098 1.00 95.81 95 ALA A O 1
ATOM 720 N N . TRP A 1 96 ? -7.767 5.596 7.253 1.00 95.12 96 TRP A N 1
ATOM 721 C CA . TRP A 1 96 ? -8.528 4.348 7.138 1.00 95.12 96 TRP A CA 1
ATOM 722 C C . TRP A 1 96 ? -9.600 4.409 6.043 1.00 95.12 96 TRP A C 1
ATOM 724 O O . TRP A 1 96 ? -9.714 3.478 5.247 1.00 95.12 96 TRP A O 1
ATOM 734 N N . LEU A 1 97 ? -10.353 5.510 5.949 1.00 94.38 97 LEU A N 1
ATOM 735 C CA . LEU A 1 97 ? -11.356 5.694 4.895 1.00 94.38 97 LEU A CA 1
ATOM 736 C C . LEU A 1 97 ? -10.724 5.730 3.498 1.00 94.38 97 LEU A C 1
ATOM 738 O O . LEU A 1 97 ? -11.222 5.055 2.597 1.00 94.38 97 LEU A O 1
ATOM 742 N N . ALA A 1 98 ? -9.622 6.464 3.329 1.00 95.12 98 ALA A N 1
ATOM 743 C CA . ALA A 1 98 ? -8.901 6.545 2.062 1.00 95.12 98 ALA A CA 1
ATOM 744 C C . ALA A 1 98 ? -8.358 5.173 1.634 1.00 95.12 98 ALA A C 1
ATOM 746 O O . ALA A 1 98 ? -8.521 4.776 0.481 1.00 95.12 98 ALA A O 1
ATOM 747 N N . TRP A 1 99 ? -7.790 4.404 2.568 1.00 94.50 99 TRP A N 1
ATOM 748 C CA . TRP A 1 99 ? -7.328 3.036 2.322 1.00 94.50 99 TRP A CA 1
ATOM 749 C C . TRP A 1 99 ? -8.485 2.107 1.944 1.00 94.50 99 TRP A C 1
ATOM 751 O O . TRP A 1 99 ? -8.405 1.414 0.931 1.00 94.50 99 TRP A O 1
ATOM 761 N N . LYS A 1 100 ? -9.605 2.132 2.679 1.00 94.00 100 LYS A N 1
ATOM 762 C CA . LYS A 1 100 ? -10.787 1.321 2.331 1.00 94.00 100 LYS A CA 1
ATOM 763 C C . LYS A 1 100 ? -11.350 1.667 0.964 1.00 94.00 100 LYS A C 1
ATOM 765 O O . LYS A 1 100 ? -11.736 0.754 0.245 1.00 94.00 100 LYS A O 1
ATOM 770 N N . GLN A 1 101 ? -11.401 2.946 0.604 1.00 93.94 101 GLN A N 1
ATOM 771 C CA . GLN A 1 101 ? -11.875 3.367 -0.710 1.00 93.94 101 GLN A CA 1
ATOM 772 C C . GLN A 1 101 ? -10.916 2.906 -1.809 1.00 93.94 101 GLN A C 1
ATOM 774 O O . GLN A 1 101 ? -11.346 2.285 -2.781 1.00 93.94 101 GLN A O 1
ATOM 779 N N . SER A 1 102 ? -9.622 3.159 -1.621 1.00 92.62 102 SER A N 1
ATOM 780 C CA . SER A 1 102 ? -8.583 2.869 -2.603 1.00 92.62 102 SER A CA 1
ATOM 781 C C . SER A 1 102 ? -8.431 1.374 -2.879 1.00 92.62 102 SER A C 1
ATOM 783 O O . SER A 1 102 ? -8.225 0.988 -4.023 1.00 92.62 102 SER A O 1
ATOM 785 N N . PHE A 1 103 ? -8.575 0.518 -1.866 1.00 92.12 103 PHE A N 1
ATOM 786 C CA . PHE A 1 103 ? -8.451 -0.936 -2.012 1.00 92.12 103 PHE A CA 1
ATOM 787 C C . PHE A 1 103 ? -9.804 -1.669 -2.067 1.00 92.12 103 PHE A C 1
ATOM 789 O O . PHE A 1 103 ? -9.846 -2.891 -1.960 1.00 92.12 103 PHE A O 1
ATOM 796 N N . SER A 1 104 ? -10.919 -0.952 -2.250 1.00 91.19 104 SER A N 1
ATOM 797 C CA . SER A 1 104 ? -12.274 -1.536 -2.229 1.00 91.19 104 SER A CA 1
ATOM 798 C C . SER A 1 104 ? -12.530 -2.600 -3.303 1.00 91.19 104 SER A C 1
ATOM 800 O O . SER A 1 104 ? -13.400 -3.449 -3.114 1.00 91.19 104 SER A O 1
ATOM 802 N N . ALA A 1 105 ? -11.775 -2.571 -4.404 1.00 91.00 105 ALA A N 1
ATOM 803 C CA . ALA A 1 105 ? -11.874 -3.533 -5.499 1.00 91.00 105 ALA A CA 1
ATOM 804 C C . ALA A 1 105 ? -11.233 -4.899 -5.187 1.00 91.00 105 ALA A C 1
ATOM 806 O O . ALA A 1 105 ? -11.462 -5.862 -5.918 1.00 91.00 105 ALA A O 1
ATOM 807 N N . TYR A 1 106 ? -10.447 -5.002 -4.111 1.00 93.38 106 TYR A N 1
ATOM 808 C CA . TYR A 1 106 ? -9.676 -6.199 -3.785 1.00 93.38 106 TYR A CA 1
ATOM 809 C C . TYR A 1 106 ? -10.226 -6.932 -2.561 1.00 93.38 106 TYR A C 1
ATOM 811 O O . TYR A 1 106 ? -10.865 -6.350 -1.681 1.00 93.38 106 TYR A O 1
ATOM 819 N N . ALA A 1 107 ? -9.947 -8.233 -2.478 1.00 92.81 107 ALA A N 1
ATOM 820 C CA . ALA A 1 107 ? -10.309 -9.028 -1.315 1.00 92.81 107 ALA A CA 1
ATOM 821 C C . ALA A 1 107 ? -9.462 -8.631 -0.094 1.00 92.81 107 ALA A C 1
ATOM 823 O O . ALA A 1 107 ? -8.243 -8.486 -0.186 1.00 92.81 107 ALA A O 1
ATOM 824 N N . ALA A 1 108 ? -10.104 -8.512 1.072 1.00 89.75 108 ALA A N 1
ATOM 825 C CA . ALA A 1 108 ? -9.443 -8.118 2.320 1.00 89.75 108 ALA A CA 1
ATOM 826 C C . ALA A 1 108 ? -8.255 -9.027 2.677 1.00 89.75 108 ALA A C 1
ATOM 828 O O . ALA A 1 108 ? -7.214 -8.544 3.114 1.00 89.75 108 ALA A O 1
ATOM 829 N N . GLN A 1 109 ? -8.397 -10.334 2.451 1.00 89.94 109 GLN A N 1
ATOM 830 C CA . GLN A 1 109 ? -7.355 -11.321 2.721 1.00 89.94 109 GLN A CA 1
ATOM 831 C C . GLN A 1 109 ? -6.115 -11.111 1.843 1.00 89.94 109 GLN A C 1
ATOM 833 O O . GLN A 1 109 ? -4.999 -11.199 2.351 1.00 89.94 109 GLN A O 1
ATOM 838 N N . ASP A 1 110 ? -6.302 -10.800 0.559 1.00 93.00 110 ASP A N 1
ATOM 839 C CA . ASP A 1 110 ? -5.190 -10.576 -0.371 1.00 93.00 110 ASP A CA 1
ATOM 840 C C . ASP A 1 110 ? -4.440 -9.291 -0.017 1.00 93.00 110 ASP A C 1
ATOM 842 O O . ASP A 1 110 ? -3.210 -9.285 0.025 1.00 93.00 110 ASP A O 1
ATOM 846 N N . ILE A 1 111 ? -5.180 -8.228 0.321 1.00 93.44 111 ILE A N 1
ATOM 847 C CA . ILE A 1 111 ? -4.611 -6.957 0.782 1.00 93.44 111 ILE A CA 1
ATOM 848 C C . ILE A 1 111 ? -3.720 -7.196 2.008 1.00 93.44 111 ILE A C 1
ATOM 850 O O . ILE A 1 111 ? -2.547 -6.829 1.997 1.00 93.44 111 ILE A O 1
ATOM 854 N N . GLN A 1 112 ? -4.248 -7.853 3.045 1.00 91.31 112 GLN A N 1
ATOM 855 C CA . GLN A 1 112 ? -3.504 -8.124 4.278 1.00 91.31 112 GLN A CA 1
ATOM 856 C C . GLN A 1 112 ? -2.268 -8.991 4.037 1.00 91.31 112 GLN A C 1
ATOM 858 O O . GLN A 1 112 ? -1.196 -8.710 4.575 1.00 91.31 112 GLN A O 1
ATOM 863 N N . LEU A 1 113 ? -2.409 -10.050 3.236 1.00 93.56 113 LEU A N 1
ATOM 864 C CA . LEU A 1 113 ? -1.313 -10.963 2.931 1.00 93.56 113 LEU A CA 1
ATOM 865 C C . LEU A 1 113 ? -0.164 -10.229 2.237 1.00 93.56 113 LEU A C 1
ATOM 867 O O . LEU A 1 113 ? 0.989 -10.355 2.648 1.00 93.56 113 LEU A O 1
ATOM 871 N N . ILE A 1 114 ? -0.485 -9.467 1.193 1.00 95.31 114 ILE A N 1
ATOM 872 C CA . ILE A 1 114 ? 0.506 -8.803 0.351 1.00 95.31 114 ILE A CA 1
ATOM 873 C C . ILE A 1 114 ? 1.160 -7.642 1.104 1.00 95.31 114 ILE A C 1
ATOM 875 O O . ILE A 1 114 ? 2.384 -7.533 1.084 1.00 95.31 114 ILE A O 1
ATOM 879 N N . LEU A 1 115 ? 0.387 -6.822 1.823 1.00 93.56 115 LEU A N 1
ATOM 880 C CA . LEU A 1 115 ? 0.937 -5.727 2.626 1.00 93.56 115 LEU A CA 1
ATOM 881 C C . LEU A 1 115 ? 1.898 -6.243 3.702 1.00 93.56 115 LEU A C 1
ATOM 883 O O . LEU A 1 115 ? 2.990 -5.707 3.855 1.00 93.56 115 LEU A O 1
ATOM 887 N N . LYS A 1 116 ? 1.539 -7.325 4.401 1.00 92.44 116 LYS A N 1
ATOM 888 C CA . LYS A 1 116 ? 2.405 -7.929 5.421 1.00 92.44 116 LYS A CA 1
ATOM 889 C C . LYS A 1 116 ? 3.669 -8.558 4.830 1.00 92.44 116 LYS A C 1
ATOM 891 O O . LYS A 1 116 ? 4.738 -8.503 5.442 1.00 92.44 116 LYS A O 1
ATOM 896 N N . ALA A 1 117 ? 3.553 -9.178 3.656 1.00 94.88 117 ALA A N 1
ATOM 897 C CA . ALA A 1 117 ? 4.708 -9.706 2.940 1.00 94.88 117 ALA A CA 1
ATOM 898 C C . ALA A 1 117 ? 5.680 -8.576 2.574 1.00 94.88 117 ALA A C 1
ATOM 900 O O . ALA A 1 117 ? 6.876 -8.704 2.831 1.00 94.88 117 ALA A O 1
ATOM 901 N N . TRP A 1 118 ? 5.166 -7.457 2.060 1.00 95.12 118 TRP A N 1
ATOM 902 C CA . TRP A 1 118 ? 5.974 -6.278 1.760 1.00 95.12 118 TRP A CA 1
ATOM 903 C C . TRP A 1 118 ? 6.581 -5.636 3.004 1.00 95.12 118 TRP A C 1
ATOM 905 O O . TRP A 1 118 ? 7.781 -5.411 3.004 1.00 95.12 118 TRP A O 1
ATOM 915 N N . GLU A 1 119 ? 5.831 -5.461 4.095 1.00 93.00 119 GLU A N 1
ATOM 916 C CA . GLU A 1 119 ? 6.365 -4.943 5.368 1.00 93.00 119 GLU A CA 1
ATOM 917 C C . GLU A 1 119 ? 7.561 -5.778 5.865 1.00 93.00 119 GLU A C 1
ATOM 919 O O . GLU A 1 119 ? 8.580 -5.239 6.303 1.00 93.00 119 GLU A O 1
ATOM 924 N N . THR A 1 120 ? 7.474 -7.106 5.735 1.00 94.44 120 THR A N 1
ATOM 925 C CA . THR A 1 120 ? 8.573 -8.020 6.085 1.00 94.44 120 THR A CA 1
ATOM 926 C C . THR A 1 120 ? 9.781 -7.834 5.161 1.00 94.44 120 THR A C 1
ATOM 928 O O . THR A 1 120 ? 10.919 -7.818 5.633 1.00 94.44 120 THR A O 1
ATOM 931 N N . LEU A 1 121 ? 9.549 -7.705 3.851 1.00 94.69 121 LEU A N 1
ATOM 932 C CA . LEU A 1 121 ? 10.610 -7.520 2.857 1.00 94.69 121 LEU A CA 1
ATOM 933 C C . LEU A 1 121 ? 11.307 -6.167 3.008 1.00 94.69 121 LEU A C 1
ATOM 935 O O . LEU A 1 121 ? 12.532 -6.123 2.969 1.00 94.69 121 LEU A O 1
ATOM 939 N N . GLU A 1 122 ? 10.543 -5.097 3.205 1.00 94.25 122 GLU A N 1
ATOM 940 C CA . GLU A 1 122 ? 11.035 -3.734 3.411 1.00 94.25 122 GLU A CA 1
ATOM 941 C C . GLU A 1 122 ? 11.889 -3.663 4.675 1.00 94.25 122 GLU A C 1
ATOM 943 O O . GLU A 1 122 ? 13.045 -3.262 4.600 1.00 94.25 122 GLU A O 1
ATOM 948 N N . THR A 1 123 ? 11.383 -4.175 5.804 1.00 94.00 123 THR A N 1
ATOM 949 C CA . THR A 1 123 ? 12.131 -4.204 7.074 1.00 94.00 123 THR A CA 1
ATOM 950 C C . THR A 1 123 ? 13.451 -4.961 6.919 1.00 94.00 123 THR A C 1
ATOM 952 O O . THR A 1 123 ? 14.511 -4.494 7.331 1.00 94.00 123 THR A O 1
ATOM 955 N N . TRP A 1 124 ? 13.415 -6.135 6.281 1.00 96.31 124 TRP A N 1
ATOM 956 C CA . TRP A 1 124 ? 14.628 -6.915 6.056 1.00 96.31 124 TRP A CA 1
ATOM 957 C C . TRP A 1 124 ? 15.610 -6.197 5.118 1.00 96.31 124 TRP A C 1
ATOM 959 O O . TRP A 1 124 ? 16.818 -6.204 5.372 1.00 96.31 124 TRP A O 1
ATOM 969 N N . ALA A 1 125 ? 15.111 -5.575 4.046 1.00 95.31 125 ALA A N 1
ATOM 970 C CA . ALA A 1 125 ? 15.926 -4.858 3.073 1.00 95.31 125 ALA A CA 1
ATOM 971 C C . ALA A 1 125 ? 16.569 -3.606 3.680 1.00 95.31 125 ALA A C 1
ATOM 973 O O . ALA A 1 125 ? 17.753 -3.376 3.446 1.00 95.31 125 ALA A O 1
ATOM 974 N N . GLU A 1 126 ? 15.844 -2.845 4.497 1.00 95.00 126 GLU A N 1
ATOM 975 C CA . GLU A 1 126 ? 16.379 -1.695 5.234 1.00 95.00 126 GLU A CA 1
ATOM 976 C C . GLU A 1 126 ? 17.558 -2.085 6.134 1.00 95.00 126 GLU A C 1
ATOM 978 O O . GLU A 1 126 ? 18.555 -1.366 6.197 1.00 95.00 126 GLU A O 1
ATOM 983 N N . GLU A 1 127 ? 17.488 -3.245 6.789 1.00 96.56 127 GLU A N 1
ATOM 984 C CA . GLU A 1 127 ? 18.544 -3.718 7.688 1.00 96.56 127 GLU A CA 1
ATOM 985 C C . GLU A 1 127 ? 19.760 -4.304 6.952 1.00 96.56 127 GLU A C 1
ATOM 987 O O . GLU A 1 127 ? 20.900 -4.118 7.385 1.00 96.56 127 GLU A O 1
ATOM 992 N N . HIS A 1 128 ? 19.540 -5.036 5.855 1.00 96.56 128 HIS A N 1
ATOM 993 C CA . HIS A 1 128 ? 20.581 -5.870 5.242 1.00 96.56 128 HIS A CA 1
ATOM 994 C C . HIS A 1 128 ? 21.089 -5.333 3.906 1.00 96.56 128 HIS A C 1
ATOM 996 O O . HIS A 1 128 ? 22.264 -5.516 3.578 1.00 96.56 128 HIS A O 1
ATOM 1002 N N . ILE A 1 129 ? 20.218 -4.711 3.106 1.00 94.88 129 ILE A N 1
ATOM 1003 C CA . ILE A 1 129 ? 20.542 -4.243 1.754 1.00 94.88 129 ILE A CA 1
ATOM 1004 C C . ILE A 1 129 ? 19.843 -2.897 1.466 1.00 94.88 129 ILE A C 1
ATOM 1006 O O . ILE A 1 129 ? 18.962 -2.836 0.604 1.00 94.88 129 ILE A O 1
ATOM 1010 N N . PRO A 1 130 ? 20.261 -1.788 2.112 1.00 94.06 130 PRO A N 1
ATOM 1011 C CA . PRO A 1 130 ? 19.608 -0.482 1.952 1.00 94.06 130 PRO A CA 1
ATOM 1012 C C . PRO A 1 130 ? 19.529 -0.008 0.496 1.00 94.06 130 PRO A C 1
ATOM 1014 O O . PRO A 1 130 ? 18.547 0.598 0.088 1.00 94.06 130 PRO A O 1
ATOM 1017 N N . ALA A 1 131 ? 20.523 -0.365 -0.325 1.00 91.38 131 ALA A N 1
ATOM 1018 C CA . ALA A 1 131 ? 20.529 -0.055 -1.755 1.00 91.38 131 ALA A CA 1
ATOM 1019 C C . ALA A 1 131 ? 19.352 -0.691 -2.522 1.00 91.38 131 ALA A C 1
ATOM 1021 O O . ALA A 1 131 ? 18.897 -0.134 -3.518 1.00 91.38 131 ALA A O 1
ATOM 1022 N N . VAL A 1 132 ? 18.856 -1.855 -2.081 1.00 91.25 132 VAL A N 1
ATOM 1023 C CA . VAL A 1 132 ? 17.644 -2.461 -2.651 1.00 91.25 132 VAL A CA 1
ATOM 1024 C C . VAL A 1 132 ? 16.421 -1.666 -2.221 1.00 91.25 132 VAL A C 1
ATOM 1026 O O . VAL A 1 132 ? 15.602 -1.354 -3.080 1.00 91.25 132 VAL A O 1
ATOM 1029 N N . MET A 1 133 ? 16.329 -1.279 -0.947 1.00 93.88 133 MET A N 1
ATOM 1030 C CA . MET A 1 133 ? 15.220 -0.457 -0.458 1.00 93.88 133 MET A CA 1
ATOM 1031 C C . MET A 1 133 ? 15.131 0.878 -1.213 1.00 93.88 133 MET A C 1
ATOM 1033 O O . MET A 1 133 ? 14.072 1.234 -1.715 1.00 93.88 133 MET A O 1
ATOM 1037 N N . GLU A 1 134 ? 16.260 1.568 -1.390 1.00 92.12 134 GLU A N 1
ATOM 1038 C CA . GLU A 1 134 ? 16.341 2.825 -2.152 1.00 92.12 134 GLU A CA 1
ATOM 1039 C C . GLU A 1 134 ? 15.990 2.660 -3.636 1.00 92.12 134 GLU A C 1
ATOM 1041 O O . GLU A 1 134 ? 15.585 3.621 -4.289 1.00 92.12 134 GLU A O 1
ATOM 1046 N N . SER A 1 135 ? 16.158 1.455 -4.186 1.00 93.31 135 SER A N 1
ATOM 1047 C CA . SER A 1 135 ? 15.824 1.178 -5.583 1.00 93.31 135 SER A CA 1
ATOM 1048 C C . SER A 1 135 ? 14.338 0.913 -5.812 1.00 93.31 135 SER A C 1
ATOM 1050 O O . SER A 1 135 ? 13.912 0.951 -6.962 1.00 93.31 135 SER A O 1
ATOM 1052 N N . LEU A 1 136 ? 13.550 0.607 -4.776 1.00 94.38 136 LEU A N 1
ATOM 1053 C CA . LEU A 1 136 ? 12.131 0.298 -4.945 1.00 94.38 136 LEU A CA 1
ATOM 1054 C C . LEU A 1 136 ? 11.368 1.544 -5.404 1.00 94.38 136 LEU A C 1
ATOM 1056 O O . LEU A 1 136 ? 11.451 2.610 -4.794 1.00 94.38 136 LEU A O 1
ATOM 1060 N N . ARG A 1 137 ? 10.613 1.412 -6.497 1.00 92.81 137 ARG A N 1
ATOM 1061 C CA . ARG A 1 137 ? 9.787 2.507 -7.017 1.00 92.81 137 ARG A CA 1
ATOM 1062 C C . ARG A 1 137 ? 8.516 2.648 -6.173 1.00 92.81 137 ARG A C 1
ATOM 1064 O O . ARG A 1 137 ? 8.063 1.655 -5.599 1.00 92.81 137 ARG A O 1
ATOM 1071 N N . PRO A 1 138 ? 7.911 3.846 -6.101 1.00 92.44 138 PRO A N 1
ATOM 1072 C CA . PRO A 1 138 ? 6.578 4.004 -5.529 1.00 92.44 138 PRO A CA 1
ATOM 1073 C C . PRO A 1 138 ? 5.562 3.064 -6.188 1.00 92.44 138 PRO A C 1
ATOM 1075 O O . PRO A 1 138 ? 5.766 2.596 -7.310 1.00 92.44 138 PRO A O 1
ATOM 1078 N N . GLY A 1 139 ? 4.475 2.777 -5.481 1.00 93.69 139 GLY A N 1
ATOM 1079 C CA . GLY A 1 139 ? 3.390 1.960 -6.010 1.00 93.69 139 GLY A CA 1
ATOM 1080 C C . GLY A 1 139 ? 2.712 2.589 -7.226 1.00 93.69 139 GLY A C 1
ATOM 1081 O O . GLY A 1 139 ? 2.545 3.807 -7.287 1.00 93.69 139 GLY A O 1
ATOM 1082 N N . ALA A 1 140 ? 2.297 1.745 -8.169 1.00 94.75 140 ALA A N 1
ATOM 1083 C CA . ALA A 1 140 ? 1.516 2.159 -9.327 1.00 94.75 140 ALA A CA 1
ATOM 1084 C C . ALA A 1 140 ? 0.080 2.546 -8.933 1.00 94.75 140 ALA A C 1
ATOM 1086 O O . ALA A 1 140 ? -0.548 1.929 -8.063 1.00 94.75 140 ALA A O 1
ATOM 1087 N N . SER A 1 141 ? -0.458 3.555 -9.609 1.00 93.31 141 SER A N 1
ATOM 1088 C CA . SER A 1 141 ? -1.879 3.901 -9.570 1.00 93.31 141 SER A CA 1
ATOM 1089 C C . SER A 1 141 ? -2.728 2.885 -10.348 1.00 93.31 141 SER A C 1
ATOM 1091 O O . SER A 1 141 ? -2.229 2.161 -11.204 1.00 93.31 141 SER A O 1
ATOM 1093 N N . GLU A 1 142 ? -4.036 2.832 -10.069 1.00 93.56 142 GLU A N 1
ATOM 1094 C CA . GLU A 1 142 ? -4.966 1.988 -10.845 1.00 93.56 142 GLU A CA 1
ATOM 1095 C C . GLU A 1 142 ? -4.960 2.371 -12.332 1.00 93.56 142 GLU A C 1
ATOM 1097 O O . GLU A 1 142 ? -4.967 1.495 -13.186 1.00 93.56 142 GLU A O 1
ATOM 1102 N N . GLU A 1 143 ? -4.858 3.670 -12.629 1.00 94.75 143 GLU A N 1
ATOM 1103 C CA . GLU A 1 143 ? -4.800 4.196 -13.996 1.00 94.75 143 GLU A CA 1
ATOM 1104 C C . GLU A 1 143 ? -3.555 3.692 -14.737 1.00 94.75 143 GLU A C 1
ATOM 1106 O O . GLU A 1 143 ? -3.655 3.252 -15.876 1.00 94.75 143 GLU A O 1
ATOM 1111 N N . GLU A 1 144 ? -2.386 3.687 -14.086 1.00 95.81 144 GLU A N 1
ATOM 1112 C CA . GLU A 1 144 ? -1.147 3.154 -14.672 1.00 95.81 144 GLU A CA 1
ATOM 1113 C C . GLU A 1 144 ? -1.211 1.641 -14.915 1.00 95.81 144 GLU A C 1
ATOM 1115 O O . GLU A 1 144 ? -0.624 1.147 -15.882 1.00 95.81 144 GLU A O 1
ATOM 1120 N N . LEU A 1 145 ? -1.917 0.902 -14.055 1.00 96.44 145 LEU A N 1
ATOM 1121 C CA . LEU A 1 145 ? -2.131 -0.534 -14.227 1.00 96.44 145 LEU A CA 1
ATOM 1122 C C . LEU A 1 145 ? -3.083 -0.827 -15.385 1.00 96.44 145 LEU A C 1
ATOM 1124 O O . LEU A 1 145 ? -2.781 -1.704 -16.192 1.00 96.44 145 LEU A O 1
ATOM 1128 N N . ASP A 1 146 ? -4.174 -0.073 -15.507 1.00 96.56 146 ASP A N 1
ATOM 1129 C CA . ASP A 1 146 ? -5.121 -0.193 -16.621 1.00 96.56 146 ASP A CA 1
ATOM 1130 C C . ASP A 1 146 ? -4.424 0.103 -17.960 1.00 96.56 146 ASP A C 1
ATOM 1132 O O . ASP A 1 146 ? -4.523 -0.664 -18.920 1.00 96.56 146 ASP A O 1
ATOM 1136 N N . ASP A 1 147 ? -3.612 1.161 -17.990 1.00 97.62 147 ASP A N 1
ATOM 1137 C CA . ASP A 1 147 ? -2.755 1.524 -19.118 1.00 97.62 147 ASP A CA 1
ATOM 1138 C C . ASP A 1 147 ? -1.781 0.397 -19.507 1.00 97.62 147 ASP A C 1
ATOM 1140 O O . ASP A 1 147 ? -1.471 0.195 -20.688 1.00 97.62 147 ASP A O 1
ATOM 1144 N N . ALA A 1 148 ? -1.221 -0.302 -18.516 1.00 96.62 148 ALA A N 1
ATOM 1145 C CA . ALA A 1 148 ? -0.288 -1.401 -18.733 1.00 96.62 148 ALA A CA 1
ATOM 1146 C C . ALA A 1 148 ? -0.998 -2.647 -19.279 1.00 96.62 148 ALA A C 1
ATOM 1148 O O . ALA A 1 148 ? -0.500 -3.263 -20.225 1.00 96.62 148 ALA A O 1
ATOM 1149 N N . GLU A 1 149 ? -2.161 -2.993 -18.728 1.00 97.31 149 GLU A N 1
ATOM 1150 C CA . GLU A 1 149 ? -3.017 -4.082 -19.207 1.00 97.31 149 GLU A CA 1
ATOM 1151 C C . GLU A 1 149 ? -3.449 -3.854 -20.661 1.00 97.31 149 GLU A C 1
ATOM 1153 O O . GLU A 1 149 ? -3.324 -4.760 -21.491 1.00 97.31 149 GLU A O 1
ATOM 1158 N N . GLU A 1 150 ? -3.848 -2.626 -21.013 1.00 97.69 150 GLU A N 1
ATOM 1159 C CA . GLU A 1 150 ? -4.208 -2.260 -22.387 1.00 97.69 150 GLU A CA 1
ATOM 1160 C C . GLU A 1 150 ? -3.018 -2.419 -23.345 1.00 97.69 150 GLU A C 1
ATOM 1162 O O . GLU A 1 150 ? -3.138 -3.049 -24.400 1.00 97.69 150 GLU A O 1
ATOM 1167 N N . LYS A 1 151 ? -1.838 -1.903 -22.972 1.00 96.94 151 LYS A N 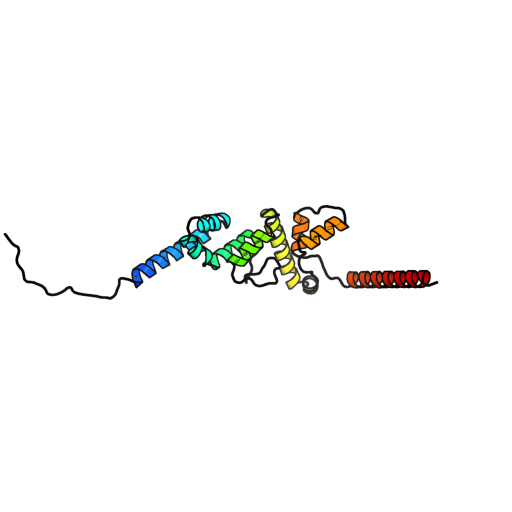1
ATOM 1168 C CA . LYS A 1 151 ? -0.619 -1.991 -23.801 1.00 96.94 151 LYS A CA 1
ATOM 1169 C C . LYS A 1 151 ? -0.143 -3.430 -23.998 1.00 96.94 151 LYS A C 1
ATOM 1171 O O . LYS A 1 151 ? 0.421 -3.745 -25.047 1.00 96.94 151 LYS A O 1
ATOM 1176 N N . LEU A 1 152 ? -0.329 -4.289 -22.997 1.00 96.38 152 LEU A N 1
ATOM 1177 C CA . LEU A 1 152 ? 0.060 -5.699 -23.049 1.00 96.38 152 LEU A CA 1
ATOM 1178 C C . LEU A 1 152 ? -1.023 -6.595 -23.665 1.00 96.38 152 LEU A C 1
ATOM 1180 O O . LEU A 1 152 ? -0.709 -7.705 -24.098 1.00 96.38 152 LEU A O 1
ATOM 1184 N N . GLY A 1 153 ? -2.272 -6.128 -23.722 1.00 97.19 153 GLY A N 1
ATOM 1185 C CA . GLY A 1 153 ? -3.420 -6.906 -24.180 1.00 97.19 153 GLY A CA 1
ATOM 1186 C C . GLY A 1 153 ? -3.777 -8.064 -23.243 1.00 97.19 153 GLY A C 1
ATOM 1187 O O . GLY A 1 153 ? -4.244 -9.102 -23.715 1.00 97.19 153 GLY A O 1
ATOM 1188 N N . VAL A 1 154 ? -3.513 -7.920 -21.940 1.00 96.88 154 VAL A N 1
ATOM 1189 C CA . VAL A 1 154 ? -3.798 -8.932 -20.909 1.00 96.88 154 VAL A CA 1
ATOM 1190 C C . VAL A 1 154 ? -4.395 -8.272 -19.673 1.00 96.88 154 VAL A C 1
ATOM 1192 O O . VAL A 1 154 ? -4.004 -7.167 -19.329 1.00 96.88 154 VAL A O 1
ATOM 1195 N N . GLU A 1 155 ? -5.285 -8.973 -18.975 1.00 96.56 155 GLU A N 1
ATOM 1196 C CA . GLU A 1 155 ? -5.769 -8.556 -17.654 1.00 96.56 155 GLU A CA 1
ATOM 1197 C C . GLU A 1 155 ? -4.862 -9.139 -16.565 1.00 96.56 155 GLU A C 1
ATOM 1199 O O . GLU A 1 155 ? -4.532 -10.334 -16.586 1.00 96.56 155 GLU A O 1
ATOM 1204 N N . PHE A 1 156 ? -4.453 -8.323 -15.595 1.00 96.12 156 PHE A N 1
ATOM 1205 C CA . PHE A 1 156 ? -3.672 -8.803 -14.468 1.00 96.12 156 PHE A CA 1
ATOM 1206 C C . PHE A 1 156 ? -4.575 -9.442 -13.410 1.00 96.12 156 PHE A C 1
ATOM 1208 O O . PHE A 1 156 ? -5.631 -8.912 -13.062 1.00 96.12 156 PHE A O 1
ATOM 1215 N N . PRO A 1 157 ? -4.145 -10.562 -12.802 1.00 95.56 157 PRO A N 1
ATOM 1216 C CA . PRO A 1 157 ? -4.812 -11.078 -11.617 1.00 95.56 157 PRO A CA 1
ATOM 1217 C C . PRO A 1 157 ? -4.860 -10.015 -10.498 1.00 95.56 157 PRO A C 1
ATOM 1219 O O . PRO A 1 157 ? -3.865 -9.310 -10.304 1.00 95.56 157 PRO A O 1
ATOM 1222 N N . PRO A 1 158 ? -5.932 -9.938 -9.684 1.00 93.94 158 PRO A N 1
ATOM 1223 C CA . PRO A 1 158 ? -6.062 -8.923 -8.630 1.00 93.94 158 PRO A CA 1
ATOM 1224 C C . PRO A 1 158 ? -4.879 -8.875 -7.651 1.00 93.94 158 PRO A C 1
ATOM 1226 O O . PRO A 1 158 ? -4.425 -7.801 -7.265 1.00 93.94 158 PRO A O 1
ATOM 1229 N N . ALA A 1 159 ? -4.324 -10.038 -7.295 1.00 94.19 159 ALA A N 1
ATOM 1230 C CA . ALA A 1 159 ? -3.138 -10.126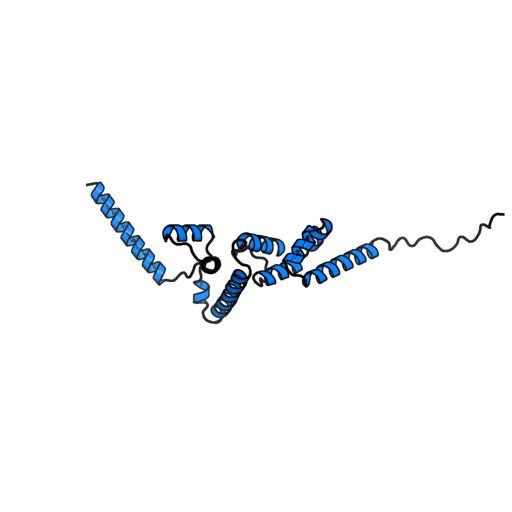 -6.447 1.00 94.19 159 ALA A CA 1
ATOM 1231 C C . ALA A 1 159 ? -1.892 -9.497 -7.099 1.00 94.19 159 ALA A C 1
ATOM 1233 O O . ALA A 1 159 ? -1.080 -8.888 -6.409 1.00 94.19 159 ALA A O 1
ATOM 1234 N N . LEU A 1 160 ? -1.743 -9.609 -8.425 1.00 95.19 160 LEU A N 1
ATOM 1235 C CA . LEU A 1 160 ? -0.627 -8.999 -9.148 1.00 95.19 160 LEU A CA 1
ATOM 1236 C C . LEU A 1 160 ? -0.751 -7.474 -9.161 1.00 95.19 160 LEU A C 1
ATOM 1238 O O . LEU A 1 160 ? 0.230 -6.787 -8.886 1.00 95.19 160 LEU A O 1
ATOM 1242 N N . ARG A 1 161 ? -1.962 -6.954 -9.399 1.00 96.38 161 ARG A N 1
ATOM 1243 C CA . ARG A 1 161 ? -2.243 -5.516 -9.287 1.00 96.38 161 ARG A CA 1
ATOM 1244 C C . ARG A 1 161 ? -1.866 -5.001 -7.900 1.00 96.38 161 ARG A C 1
ATOM 1246 O O . ARG A 1 161 ? -1.085 -4.063 -7.801 1.00 96.38 161 ARG A O 1
ATOM 1253 N N . LEU A 1 162 ? -2.311 -5.670 -6.831 1.00 95.00 162 LEU A N 1
ATOM 1254 C CA . LEU A 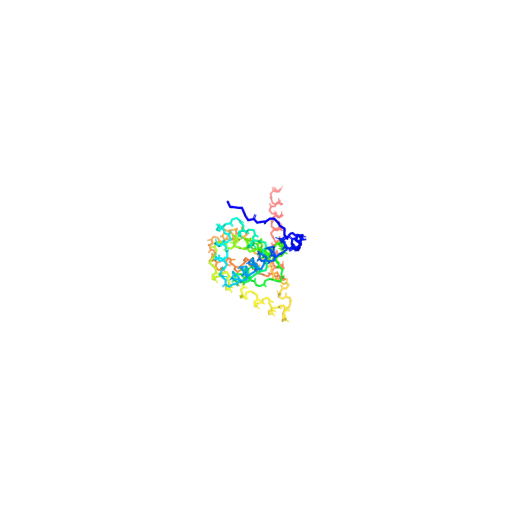1 162 ? -1.958 -5.302 -5.452 1.00 95.00 162 LEU A CA 1
ATOM 1255 C C . LEU A 1 162 ? -0.447 -5.244 -5.194 1.00 95.00 162 LEU A C 1
ATOM 1257 O O . LEU A 1 162 ? 0.006 -4.341 -4.496 1.00 95.00 162 LEU A O 1
ATOM 1261 N N . ILE A 1 163 ? 0.334 -6.179 -5.744 1.00 95.75 163 ILE A N 1
ATOM 1262 C CA . ILE A 1 163 ? 1.798 -6.163 -5.603 1.00 95.75 163 ILE A CA 1
ATOM 1263 C C . ILE A 1 163 ? 2.379 -4.887 -6.225 1.00 95.75 163 ILE A C 1
ATOM 1265 O O . ILE A 1 163 ? 3.137 -4.181 -5.559 1.00 95.75 163 ILE A O 1
ATOM 1269 N N . TYR A 1 164 ? 1.987 -4.565 -7.461 1.00 96.06 164 TYR A N 1
ATOM 1270 C CA . TYR A 1 164 ? 2.465 -3.366 -8.159 1.00 96.06 164 TYR A CA 1
ATOM 1271 C C . TYR A 1 164 ? 1.967 -2.062 -7.534 1.00 96.06 164 TYR A C 1
ATOM 1273 O O . TYR A 1 164 ? 2.657 -1.047 -7.586 1.00 96.06 164 TYR A O 1
ATOM 1281 N N . ARG A 1 165 ? 0.806 -2.091 -6.879 1.00 94.88 165 ARG A N 1
ATOM 1282 C CA . ARG A 1 165 ? 0.277 -0.956 -6.119 1.00 94.88 165 ARG A CA 1
ATOM 1283 C C . ARG A 1 165 ? 1.085 -0.594 -4.880 1.00 94.88 165 ARG A C 1
ATOM 1285 O O . ARG A 1 165 ? 0.892 0.495 -4.349 1.00 94.88 165 ARG A O 1
ATOM 1292 N N . ILE A 1 166 ? 1.947 -1.485 -4.397 1.00 93.75 166 ILE A N 1
ATOM 1293 C CA . ILE A 1 166 ? 2.837 -1.195 -3.267 1.00 93.75 166 ILE A CA 1
ATOM 1294 C C . ILE A 1 166 ? 4.181 -0.702 -3.789 1.00 93.75 166 ILE A C 1
ATOM 1296 O O . ILE A 1 166 ? 4.631 0.367 -3.387 1.00 93.75 166 ILE A O 1
ATOM 1300 N N . HIS A 1 167 ? 4.765 -1.437 -4.735 1.00 95.00 167 HIS A N 1
ATOM 1301 C CA . HIS A 1 167 ? 5.973 -1.031 -5.438 1.00 95.00 167 HIS A CA 1
ATOM 1302 C C . HIS A 1 167 ? 5.870 -1.392 -6.912 1.00 95.00 167 HIS A C 1
ATOM 1304 O O . HIS A 1 167 ? 5.746 -2.570 -7.260 1.00 95.00 167 HIS A O 1
ATOM 1310 N N . ASP A 1 168 ? 6.015 -0.398 -7.789 1.00 94.81 168 ASP A N 1
ATOM 1311 C CA . ASP A 1 168 ? 6.176 -0.639 -9.219 1.00 94.81 168 ASP A CA 1
ATOM 1312 C C . ASP A 1 168 ? 7.597 -1.162 -9.508 1.00 94.81 168 ASP A C 1
ATOM 1314 O O . ASP A 1 168 ? 8.397 -0.526 -10.172 1.00 94.81 168 ASP A O 1
ATOM 1318 N N . GLY A 1 169 ? 8.013 -2.303 -8.962 1.00 93.12 169 GLY A N 1
ATOM 1319 C CA . GLY A 1 169 ? 9.365 -2.841 -9.184 1.00 93.12 169 GLY A CA 1
ATOM 1320 C C . GLY A 1 169 ? 10.510 -1.920 -8.715 1.00 93.12 169 GLY A C 1
ATOM 1321 O O . GLY A 1 169 ? 10.412 -1.270 -7.676 1.00 93.12 169 GLY A O 1
ATOM 1322 N N . GLN A 1 170 ? 11.626 -1.897 -9.458 1.00 93.88 170 GLN A N 1
ATOM 1323 C CA . GLN A 1 170 ? 12.887 -1.254 -9.045 1.00 93.88 170 GLN A CA 1
ATOM 1324 C C . GLN A 1 170 ? 13.474 -0.323 -10.120 1.00 93.88 170 GLN A C 1
ATOM 1326 O O . GLN A 1 170 ? 13.347 -0.593 -11.311 1.00 93.88 170 GLN A O 1
ATOM 1331 N N . ASP A 1 171 ? 14.179 0.732 -9.704 1.00 90.75 171 ASP A N 1
ATOM 1332 C CA . ASP A 1 171 ? 15.011 1.585 -10.560 1.00 90.75 171 ASP A CA 1
ATOM 1333 C C . ASP A 1 171 ? 16.458 1.065 -10.611 1.00 90.75 171 ASP A C 1
ATOM 1335 O O . ASP A 1 171 ? 17.357 1.505 -9.883 1.00 90.75 171 ASP A O 1
ATOM 1339 N N . LEU A 1 172 ? 16.694 0.099 -11.498 1.00 88.56 172 LEU A N 1
ATOM 1340 C CA . LEU A 1 172 ? 18.019 -0.472 -11.701 1.00 88.56 172 LEU A CA 1
ATOM 1341 C C . LEU A 1 172 ? 18.814 0.330 -12.737 1.00 88.56 172 LEU A C 1
ATOM 1343 O O . LEU A 1 172 ? 18.337 0.659 -13.824 1.00 88.56 172 LEU A O 1
ATOM 1347 N N . LEU A 1 173 ? 20.103 0.553 -12.454 1.00 85.81 173 LEU A N 1
ATOM 1348 C CA . LEU A 1 173 ? 21.020 1.224 -13.384 1.00 85.81 173 LEU A CA 1
ATOM 1349 C C . LEU A 1 173 ? 21.042 0.555 -14.769 1.00 85.81 173 LEU A C 1
ATOM 1351 O O . LEU A 1 173 ? 21.125 1.233 -15.791 1.00 85.81 173 LEU A O 1
ATOM 1355 N N . VAL A 1 174 ? 20.975 -0.778 -14.806 1.00 86.88 174 VAL A N 1
ATOM 1356 C CA . VAL A 1 174 ? 20.983 -1.542 -16.061 1.00 86.88 174 VAL A CA 1
ATOM 1357 C C . VAL A 1 174 ? 19.770 -1.235 -16.937 1.00 86.88 174 VAL A C 1
ATOM 1359 O O . VAL A 1 174 ? 19.916 -1.176 -18.160 1.00 86.88 174 VAL A O 1
ATOM 1362 N N . ASP A 1 175 ? 18.610 -0.985 -16.332 1.00 86.88 175 ASP A N 1
ATOM 1363 C CA . ASP A 1 175 ? 17.385 -0.654 -17.055 1.00 86.88 175 ASP A CA 1
ATOM 1364 C C . ASP A 1 175 ? 17.452 0.783 -17.570 1.00 86.88 175 ASP A C 1
ATOM 1366 O O . ASP A 1 175 ? 17.264 1.005 -18.765 1.00 86.88 175 ASP A O 1
ATOM 1370 N N . ARG A 1 176 ? 17.925 1.732 -16.747 1.00 83.62 176 ARG A N 1
ATOM 1371 C CA . ARG A 1 176 ? 18.200 3.111 -17.193 1.00 83.62 176 ARG A CA 1
ATOM 1372 C C . ARG A 1 176 ? 19.140 3.174 -18.394 1.00 83.62 176 ARG A C 1
ATOM 1374 O O . ARG A 1 176 ? 18.885 3.908 -19.349 1.00 83.62 176 ARG A O 1
ATOM 1381 N N . LEU A 1 177 ? 20.228 2.402 -18.374 1.00 89.50 177 LEU A N 1
ATOM 1382 C CA . LEU A 1 177 ? 21.174 2.346 -19.493 1.00 89.50 177 LEU A CA 1
ATOM 1383 C C . LEU A 1 177 ? 20.535 1.748 -20.751 1.00 89.50 177 LEU A C 1
ATOM 1385 O O . LEU A 1 177 ? 20.772 2.236 -21.860 1.00 89.50 177 LEU A O 1
ATOM 1389 N N . ARG A 1 178 ? 19.713 0.706 -20.590 1.00 87.44 178 ARG A N 1
ATOM 1390 C CA . ARG A 1 178 ? 18.996 0.070 -21.698 1.00 87.44 178 ARG A CA 1
ATOM 1391 C C . ARG A 1 178 ? 17.976 1.021 -22.322 1.00 87.44 178 ARG A C 1
ATOM 1393 O O . ARG A 1 178 ? 17.919 1.116 -23.550 1.00 87.44 178 ARG A O 1
ATOM 1400 N N . ASP A 1 179 ? 17.223 1.743 -21.505 1.00 87.44 179 ASP A N 1
ATOM 1401 C CA . ASP A 1 179 ? 16.200 2.679 -21.964 1.00 87.44 179 ASP A CA 1
ATOM 1402 C C . ASP A 1 179 ? 16.819 3.913 -22.620 1.00 87.44 179 ASP A C 1
ATOM 1404 O O . ASP A 1 179 ? 16.387 4.314 -23.702 1.00 87.44 179 ASP A O 1
ATOM 1408 N N . ALA A 1 180 ? 17.915 4.440 -22.065 1.00 89.06 180 ALA A N 1
ATOM 1409 C CA . ALA A 1 180 ? 18.692 5.499 -22.705 1.00 89.06 180 ALA A CA 1
ATOM 1410 C C . ALA A 1 180 ? 19.223 5.062 -24.080 1.00 89.06 180 ALA A C 1
ATOM 1412 O O . ALA A 1 180 ? 19.109 5.802 -25.060 1.00 89.06 180 ALA A O 1
ATOM 1413 N N . HIS A 1 181 ? 19.759 3.841 -24.186 1.00 90.38 181 HIS A N 1
ATOM 1414 C CA . HIS A 1 181 ? 20.241 3.306 -25.458 1.00 90.38 181 HIS A CA 1
ATOM 1415 C C . HIS A 1 181 ? 19.114 3.177 -26.495 1.00 90.38 181 HIS A C 1
ATOM 1417 O O . HIS A 1 181 ? 19.279 3.599 -27.643 1.00 90.38 181 HIS A O 1
ATOM 1423 N N . ARG A 1 182 ? 17.951 2.647 -26.095 1.00 89.44 182 ARG A N 1
ATOM 1424 C CA . ARG A 1 182 ? 16.764 2.544 -26.960 1.00 89.44 182 ARG A CA 1
ATOM 1425 C C . ARG A 1 182 ? 16.262 3.918 -27.405 1.00 89.44 182 ARG A C 1
ATOM 1427 O O . ARG A 1 182 ? 15.971 4.096 -28.586 1.00 89.44 182 ARG A O 1
ATOM 1434 N N . GLY A 1 183 ? 16.218 4.891 -26.495 1.00 88.00 183 GLY A N 1
ATOM 1435 C CA . GLY A 1 183 ? 15.814 6.266 -26.792 1.00 88.00 183 GLY A CA 1
ATOM 1436 C C . GLY A 1 183 ? 16.735 6.941 -27.810 1.00 88.00 183 GLY A C 1
ATOM 1437 O O . GLY A 1 183 ? 16.261 7.514 -28.792 1.00 88.00 183 GLY A O 1
ATOM 1438 N N . LEU A 1 184 ? 18.055 6.805 -27.639 1.00 91.88 184 LEU A N 1
ATOM 1439 C CA . LEU A 1 184 ? 19.041 7.314 -28.599 1.00 91.88 184 LEU A CA 1
ATOM 1440 C C . LEU A 1 184 ? 18.898 6.650 -29.976 1.00 91.88 184 LEU A C 1
ATOM 1442 O O . LEU A 1 184 ? 18.941 7.337 -30.999 1.00 91.88 184 LEU A O 1
ATOM 1446 N N . ALA A 1 185 ? 18.687 5.332 -30.017 1.00 90.81 185 ALA A N 1
ATOM 1447 C CA . ALA A 1 185 ? 18.473 4.604 -31.266 1.00 90.81 185 ALA A CA 1
ATOM 1448 C C . ALA A 1 185 ? 17.196 5.064 -31.995 1.00 90.81 185 ALA A C 1
ATOM 1450 O O . ALA A 1 185 ? 17.225 5.292 -33.207 1.00 90.81 185 ALA A O 1
ATOM 1451 N N . ALA A 1 186 ? 16.095 5.261 -31.263 1.00 90.50 186 ALA A N 1
ATOM 1452 C CA . ALA A 1 186 ? 14.836 5.754 -31.815 1.00 90.50 186 ALA A CA 1
ATOM 1453 C C . ALA A 1 186 ? 14.956 7.194 -32.343 1.00 90.50 186 ALA A C 1
ATOM 1455 O O . ALA A 1 186 ? 14.504 7.483 -33.452 1.00 90.50 186 ALA A O 1
ATOM 1456 N N . ALA A 1 187 ? 15.623 8.086 -31.603 1.00 89.56 187 ALA A N 1
ATOM 1457 C CA . ALA A 1 187 ? 15.862 9.465 -32.032 1.00 89.56 187 ALA A CA 1
ATOM 1458 C C . ALA A 1 187 ? 16.713 9.530 -33.312 1.00 89.56 187 ALA A C 1
ATOM 1460 O O . ALA A 1 187 ? 16.390 10.274 -34.241 1.00 89.56 187 ALA A O 1
ATOM 1461 N N . ALA A 1 188 ? 17.761 8.706 -33.399 1.00 91.00 188 ALA A N 1
ATOM 1462 C CA . ALA A 1 188 ? 18.583 8.602 -34.601 1.00 91.00 188 ALA A CA 1
ATOM 1463 C C . ALA A 1 188 ? 17.778 8.090 -35.809 1.00 91.00 188 ALA A C 1
ATOM 1465 O O . ALA A 1 188 ? 17.930 8.611 -36.915 1.00 91.00 188 ALA A O 1
ATOM 1466 N N . ALA A 1 189 ? 16.897 7.103 -35.612 1.00 90.75 189 ALA A N 1
ATOM 1467 C CA . ALA A 1 189 ? 16.008 6.612 -36.664 1.00 90.75 189 ALA A CA 1
ATOM 1468 C C . ALA A 1 189 ? 15.009 7.688 -37.129 1.00 90.75 189 ALA A C 1
ATOM 1470 O O . ALA A 1 189 ? 14.816 7.870 -38.331 1.00 90.75 189 ALA A O 1
ATOM 1471 N N . ALA A 1 190 ? 14.428 8.448 -36.197 1.00 90.50 190 ALA A N 1
ATOM 1472 C CA . ALA A 1 190 ? 13.505 9.537 -36.511 1.00 90.50 190 ALA A CA 1
ATOM 1473 C C . ALA A 1 190 ? 14.180 10.675 -37.298 1.00 90.50 190 ALA A C 1
ATOM 1475 O O . ALA A 1 190 ? 13.578 11.215 -38.227 1.00 90.50 190 ALA A O 1
ATOM 1476 N N . LEU A 1 191 ? 15.432 11.017 -36.966 1.00 91.25 191 LEU A N 1
ATOM 1477 C CA . LEU A 1 191 ? 16.199 12.028 -37.698 1.00 91.25 191 LEU A CA 1
ATOM 1478 C C . LEU A 1 191 ? 16.461 11.590 -39.145 1.00 91.25 191 LEU A C 1
ATOM 1480 O O . LEU A 1 191 ? 16.169 12.353 -40.063 1.00 91.25 191 LEU A O 1
ATOM 1484 N N . ARG A 1 192 ? 16.905 10.342 -39.356 1.00 91.88 192 ARG A N 1
ATOM 1485 C CA . ARG A 1 192 ? 17.099 9.778 -40.705 1.00 91.88 192 ARG A CA 1
ATOM 1486 C C . ARG A 1 192 ? 15.805 9.805 -41.520 1.00 91.88 192 ARG A C 1
ATOM 1488 O O . ARG A 1 192 ? 15.795 10.309 -42.637 1.00 91.88 192 ARG A O 1
ATOM 1495 N N . ALA A 1 193 ? 14.690 9.378 -40.925 1.00 90.06 193 ALA A N 1
ATOM 1496 C CA . ALA A 1 193 ? 13.381 9.394 -41.580 1.00 90.06 193 ALA A CA 1
ATOM 1497 C C . ALA A 1 193 ? 12.867 10.815 -41.898 1.00 90.06 193 ALA A C 1
ATOM 1499 O O . ALA A 1 193 ? 12.014 10.987 -42.774 1.00 90.06 193 ALA A O 1
ATOM 1500 N N . ARG A 1 194 ? 13.338 11.841 -41.174 1.00 89.62 194 ARG A N 1
ATOM 1501 C CA . ARG A 1 194 ? 13.046 13.252 -41.462 1.00 89.62 194 ARG A CA 1
ATOM 1502 C C . ARG A 1 194 ? 13.921 13.781 -42.596 1.00 89.62 194 ARG A C 1
ATOM 1504 O O . ARG A 1 194 ? 13.401 14.470 -43.465 1.00 89.62 194 ARG A O 1
ATOM 1511 N N . GLU A 1 195 ? 15.210 13.454 -42.604 1.00 90.38 195 GLU A N 1
ATOM 1512 C CA . GLU A 1 195 ? 16.144 13.830 -43.675 1.00 90.38 195 GLU A CA 1
ATOM 1513 C C . GLU A 1 195 ? 15.752 13.205 -45.022 1.00 90.38 195 GLU A C 1
ATOM 1515 O O . GLU A 1 195 ? 15.794 13.882 -46.047 1.00 90.38 195 GLU A O 1
ATOM 1520 N N . GLU A 1 196 ? 15.287 11.954 -45.015 1.00 87.25 196 GLU A N 1
ATOM 1521 C CA . GLU A 1 196 ? 14.769 11.258 -46.200 1.00 87.25 196 GLU A CA 1
ATOM 1522 C C . GLU A 1 196 ? 13.459 11.854 -46.732 1.00 87.25 196 GLU A C 1
ATOM 1524 O O . GLU A 1 196 ? 13.224 11.798 -47.930 1.00 87.25 196 GLU A O 1
ATOM 1529 N N . ARG A 1 197 ? 12.616 12.453 -45.877 1.00 81.31 197 ARG A N 1
ATOM 1530 C CA . ARG A 1 197 ? 11.378 13.142 -46.298 1.00 81.31 197 ARG A CA 1
ATOM 1531 C C . ARG A 1 197 ? 11.599 14.551 -46.847 1.00 81.31 197 ARG A C 1
ATOM 1533 O O . ARG A 1 197 ? 10.694 15.105 -47.463 1.00 81.31 197 ARG A O 1
ATOM 1540 N N . VAL A 1 198 ? 12.741 15.162 -46.536 1.00 81.62 198 VAL A N 1
ATOM 1541 C CA . VAL A 1 198 ? 13.106 16.514 -46.993 1.00 81.62 198 VAL A CA 1
ATOM 1542 C C . VAL A 1 198 ? 13.863 16.468 -48.329 1.00 81.62 198 VAL A C 1
ATOM 1544 O O . VAL A 1 198 ? 13.939 17.488 -49.013 1.00 81.62 198 VAL A O 1
ATOM 1547 N N . ARG A 1 199 ? 14.405 15.303 -48.702 1.00 62.72 199 ARG A N 1
ATOM 1548 C CA . ARG A 1 199 ? 14.974 15.028 -50.028 1.00 62.72 199 ARG A CA 1
ATOM 1549 C C . ARG A 1 199 ? 13.905 14.600 -51.023 1.00 62.72 199 ARG A C 1
ATOM 1551 O O . ARG A 1 199 ? 14.093 14.948 -52.207 1.00 62.72 199 ARG A O 1
#